Protein AF-A0A9D5N3C6-F1 (afdb_monomer_lite)

Secondary structure (DSSP, 8-state):
---------SS-GGGHHHHHHHHHHHHHIIIIIS---HHHHHHHHHHTTHHHHHHTT-HHHHTSS-HHHHHHHHHHHHHS----PPPPP--S--HHHHHHHHHHHHHHHH---HHHHHHHS-HHHHHTTHHHHTTS-HHHHHHHHHHHHHHHHHHT---HHHHHHHTT--HHHHHHHH---HHHHHHHHTTSS-GGGS-HHHHHHHHHHTTS-HHHHSPP----

Sequence (224 aa):
MRRLDRMTHAYSGLYIENAQQVFAHMLHYVIYDLGMEYDPYCRLFVQSGVADQFGRGNPRYVAGMSGTELADEVLRRVTGQGCTKDPAPYEDRSDAFWTGYTLAWYQWNTGCSFRDLFEEVPCSSVANMYRKYHEMDLQHSADEIDRLRRLSAYAGSIGLKRLREQAGMSQRDLAEVSGVPVRTIQQYEQRKKDIRRAAWETVSCLAAALHCRPEQCVSPEVRR

Radius of gyration: 21.16 Å; chains: 1; bounding box: 50×36×58 Å

Foldseek 3Di:
DDDPPVQQFLDDPVLLVQQLQLQLQLQCCCCPVVVDDQQVLLVLCVVLCVLVCLLNVPCCRSHVDHNQRNNQSSCCSPPVGGDDTDGDDDDCLALRSLLRSLVSCLSRRRVDGSVLLCVQAPSVNLSVCCVPPVVHDSVVSSVVSVVSSLVSLQVLQPALVRLCVVLVHDLVRLCVQLVPDSVVSVCRRVVVDQLVPDDPSSLVSSCVSSVHDSSNNGHHDPPD

Structure (mmCIF, N/CA/C/O backbone):
data_AF-A0A9D5N3C6-F1
#
_entry.id   AF-A0A9D5N3C6-F1
#
loop_
_atom_site.group_PDB
_atom_site.id
_atom_site.type_symbol
_atom_site.label_atom_id
_atom_site.label_alt_id
_atom_site.label_comp_id
_atom_site.label_asym_id
_atom_site.label_entity_id
_atom_site.label_seq_id
_atom_site.pdbx_PDB_ins_code
_atom_site.Cartn_x
_atom_site.Cartn_y
_atom_site.Cartn_z
_atom_site.occupancy
_atom_site.B_iso_or_equiv
_atom_site.auth_seq_id
_atom_site.auth_comp_id
_atom_site.auth_asym_id
_atom_site.auth_atom_id
_atom_site.pdbx_PDB_model_num
ATOM 1 N N . MET A 1 1 ? 15.967 -11.780 28.079 1.00 32.78 1 MET A N 1
ATOM 2 C CA . MET A 1 1 ? 15.027 -12.520 27.206 1.00 32.78 1 MET A CA 1
ATOM 3 C C . MET A 1 1 ? 14.332 -11.523 26.287 1.00 32.78 1 MET A C 1
ATOM 5 O O . MET A 1 1 ? 13.353 -10.912 26.693 1.00 32.78 1 MET A O 1
ATOM 9 N N . ARG A 1 2 ? 14.898 -11.267 25.098 1.00 33.22 2 ARG A N 1
ATOM 10 C CA . ARG A 1 2 ? 14.257 -10.423 24.076 1.00 33.22 2 ARG A CA 1
ATOM 11 C C . ARG A 1 2 ? 13.103 -11.220 23.465 1.00 33.22 2 ARG A C 1
ATOM 13 O O . ARG A 1 2 ? 13.305 -12.381 23.116 1.00 33.22 2 ARG A O 1
ATOM 20 N N . ARG A 1 3 ? 11.911 -10.622 23.383 1.00 35.50 3 ARG A N 1
ATOM 21 C CA . ARG A 1 3 ? 10.789 -11.174 22.617 1.00 35.50 3 ARG A CA 1
ATOM 22 C C . ARG A 1 3 ? 11.240 -11.311 21.163 1.00 35.50 3 ARG A C 1
ATOM 24 O O . ARG A 1 3 ? 11.548 -10.314 20.522 1.00 35.50 3 ARG A O 1
ATOM 31 N N . LEU A 1 4 ? 11.325 -12.546 20.685 1.00 40.06 4 LEU A N 1
ATOM 32 C CA . LEU A 1 4 ? 11.270 -12.862 19.265 1.00 40.06 4 LEU A CA 1
ATOM 33 C C . LEU A 1 4 ? 9.805 -12.693 18.855 1.00 40.06 4 LEU A C 1
ATOM 35 O O . LEU A 1 4 ? 9.055 -13.667 18.845 1.00 40.06 4 LEU A O 1
ATOM 39 N N . ASP A 1 5 ? 9.386 -11.461 18.566 1.00 43.19 5 ASP A N 1
ATOM 40 C CA . ASP A 1 5 ? 8.254 -11.294 17.660 1.00 43.19 5 ASP A CA 1
ATOM 41 C C . ASP A 1 5 ? 8.739 -11.867 16.326 1.00 43.19 5 ASP A C 1
ATOM 43 O O . ASP A 1 5 ? 9.637 -11.322 15.684 1.00 43.19 5 ASP A O 1
ATOM 47 N N . ARG A 1 6 ? 8.240 -13.053 15.962 1.00 44.22 6 ARG A N 1
ATOM 48 C CA . ARG A 1 6 ? 8.398 -13.598 14.613 1.00 44.22 6 ARG A CA 1
ATOM 49 C C . ARG A 1 6 ? 7.725 -12.597 13.673 1.00 44.22 6 ARG A C 1
ATOM 51 O O . ARG A 1 6 ? 6.529 -12.699 13.431 1.00 44.22 6 ARG A O 1
ATOM 58 N N . MET A 1 7 ? 8.484 -11.629 13.167 1.00 52.00 7 MET A N 1
ATOM 59 C CA . MET A 1 7 ? 8.088 -10.855 11.998 1.00 52.00 7 MET A CA 1
ATOM 60 C C . MET A 1 7 ? 8.130 -11.822 10.819 1.00 52.00 7 MET A C 1
ATOM 62 O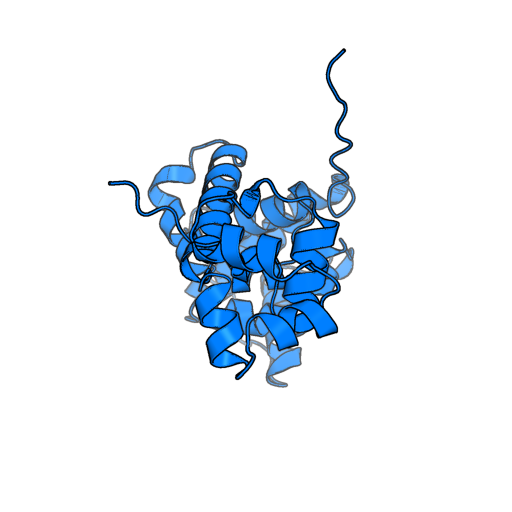 O . MET A 1 7 ? 9.156 -12.013 10.173 1.00 52.00 7 MET A O 1
ATOM 66 N N . THR A 1 8 ? 7.040 -12.559 10.614 1.00 74.00 8 THR A N 1
ATOM 67 C CA . THR A 1 8 ? 6.839 -13.294 9.371 1.00 74.00 8 THR A CA 1
ATOM 68 C C . THR A 1 8 ? 6.601 -12.253 8.295 1.00 74.00 8 THR A C 1
ATOM 70 O O . THR A 1 8 ? 5.499 -11.724 8.182 1.00 74.00 8 THR A O 1
ATOM 73 N N . HIS A 1 9 ? 7.658 -11.937 7.551 1.00 88.12 9 HIS A N 1
ATOM 74 C CA . HIS A 1 9 ? 7.565 -11.181 6.312 1.00 88.12 9 HIS A CA 1
ATOM 75 C C . HIS A 1 9 ? 6.496 -11.786 5.392 1.00 88.12 9 HIS A C 1
ATOM 77 O O . HIS A 1 9 ? 6.218 -12.987 5.461 1.00 88.12 9 HIS A O 1
ATOM 83 N N . ALA A 1 10 ? 5.922 -10.970 4.507 1.00 87.75 10 ALA A N 1
ATOM 84 C CA . ALA A 1 10 ? 4.824 -11.381 3.632 1.00 87.75 10 ALA A CA 1
ATOM 85 C C . ALA A 1 10 ? 5.173 -12.607 2.764 1.00 87.75 10 ALA A C 1
ATOM 87 O O . ALA A 1 10 ? 4.314 -13.433 2.460 1.00 87.75 10 ALA A O 1
ATOM 88 N N . TYR A 1 11 ? 6.447 -12.733 2.384 1.00 93.62 11 TYR A N 1
ATOM 89 C CA . TYR A 1 11 ? 7.003 -13.852 1.628 1.00 93.62 11 TYR A CA 1
ATOM 90 C C . TYR A 1 11 ? 8.516 -13.987 1.878 1.00 93.62 11 TYR A C 1
ATOM 92 O O . TYR A 1 11 ? 9.112 -13.221 2.636 1.00 93.62 11 TYR A O 1
ATOM 100 N N . SER A 1 12 ? 9.157 -14.986 1.262 1.00 92.19 12 SER A N 1
ATOM 101 C CA . SER A 1 12 ? 10.594 -15.249 1.431 1.00 92.19 12 SER A CA 1
ATOM 102 C C . SER A 1 12 ? 11.456 -14.032 1.080 1.00 92.19 12 SER A C 1
ATOM 104 O O . SER A 1 12 ? 11.320 -13.465 -0.003 1.00 92.19 12 SER A O 1
ATOM 106 N N . GLY A 1 13 ? 12.411 -13.695 1.954 1.00 91.88 13 GLY A N 1
ATOM 107 C CA . GLY A 1 13 ? 13.392 -12.630 1.718 1.00 91.88 13 GLY A CA 1
ATOM 108 C C . GLY A 1 13 ? 14.291 -12.859 0.498 1.00 91.88 13 GLY A C 1
ATOM 109 O O . GLY A 1 13 ? 14.962 -11.935 0.070 1.00 91.88 13 GLY A O 1
ATOM 110 N N . LEU A 1 14 ? 14.267 -14.045 -0.120 1.00 92.88 14 LEU A N 1
ATOM 111 C CA . LEU A 1 14 ? 14.968 -14.299 -1.384 1.00 92.88 14 LEU A CA 1
ATOM 112 C C . LEU A 1 14 ? 14.437 -13.438 -2.546 1.00 92.88 14 LEU A C 1
ATOM 114 O O . LEU A 1 14 ? 15.148 -13.206 -3.515 1.00 92.88 14 LEU A O 1
ATOM 118 N N . TYR A 1 15 ? 13.180 -12.996 -2.462 1.00 93.69 15 TYR A N 1
ATOM 119 C CA . TYR A 1 15 ? 12.525 -12.224 -3.518 1.00 93.69 15 TYR A CA 1
ATOM 120 C C . TYR A 1 15 ? 12.518 -10.718 -3.258 1.00 93.69 15 TYR A C 1
ATOM 122 O O . TYR A 1 15 ? 12.014 -9.988 -4.102 1.00 93.69 15 TYR A O 1
ATOM 130 N N . ILE A 1 16 ? 13.020 -10.238 -2.113 1.00 95.94 16 ILE A N 1
ATOM 131 C CA . ILE A 1 16 ? 12.834 -8.833 -1.728 1.00 95.94 16 ILE A CA 1
ATOM 132 C C . ILE A 1 16 ? 13.513 -7.870 -2.699 1.00 95.94 16 ILE A C 1
ATOM 134 O O . ILE A 1 16 ? 12.862 -6.955 -3.184 1.00 95.94 16 ILE A O 1
ATOM 138 N N . GLU A 1 17 ? 14.773 -8.119 -3.047 1.00 96.19 17 GLU A N 1
ATOM 139 C CA . GLU A 1 17 ? 15.527 -7.248 -3.950 1.00 96.19 17 GLU A CA 1
ATOM 140 C C . GLU A 1 17 ? 14.835 -7.154 -5.315 1.00 96.19 17 GLU A C 1
ATOM 142 O O . GLU A 1 17 ? 14.537 -6.058 -5.784 1.00 96.19 17 GLU A O 1
ATOM 147 N N . ASN A 1 18 ? 14.448 -8.298 -5.889 1.00 97.50 18 ASN A N 1
ATOM 148 C CA . ASN A 1 18 ? 13.688 -8.340 -7.138 1.00 97.50 18 ASN A CA 1
ATOM 149 C C . ASN A 1 18 ? 12.345 -7.612 -7.016 1.00 97.50 18 ASN A C 1
ATOM 151 O O . ASN A 1 18 ? 12.010 -6.805 -7.876 1.00 97.50 18 ASN A O 1
ATOM 155 N N . ALA A 1 19 ? 11.598 -7.838 -5.935 1.00 98.00 19 ALA A N 1
ATOM 156 C CA . ALA A 1 19 ? 10.308 -7.194 -5.726 1.00 98.00 19 ALA A CA 1
ATOM 157 C C . ALA A 1 19 ? 10.453 -5.669 -5.672 1.00 98.00 19 ALA A C 1
ATOM 159 O O . ALA A 1 19 ? 9.694 -4.946 -6.317 1.00 98.00 19 ALA A O 1
ATOM 160 N N . GLN A 1 20 ? 11.446 -5.173 -4.934 1.00 97.94 20 GLN A N 1
ATOM 161 C CA . GLN A 1 20 ? 11.711 -3.745 -4.843 1.00 97.94 20 GLN A CA 1
ATOM 162 C C . GLN A 1 20 ? 12.069 -3.152 -6.203 1.00 97.94 20 GLN A C 1
ATOM 164 O O . GLN A 1 20 ? 11.492 -2.131 -6.568 1.00 97.94 20 GLN A O 1
ATOM 169 N N . GLN A 1 21 ? 12.942 -3.808 -6.972 1.00 97.75 21 GLN A N 1
ATOM 170 C CA . GLN A 1 21 ? 13.306 -3.366 -8.321 1.00 97.75 21 GLN A CA 1
ATOM 171 C C . GLN A 1 21 ? 12.092 -3.342 -9.253 1.00 97.75 21 GLN A C 1
ATOM 173 O O . GLN A 1 21 ? 11.790 -2.316 -9.859 1.00 97.75 21 GLN A O 1
ATOM 178 N N . VAL A 1 22 ? 11.336 -4.441 -9.325 1.00 98.19 22 VAL A N 1
ATOM 179 C CA . VAL A 1 22 ? 10.153 -4.548 -10.190 1.00 98.19 22 VAL A CA 1
ATOM 180 C C . VAL A 1 22 ? 9.143 -3.445 -9.874 1.00 98.19 22 VAL A C 1
ATOM 182 O O . VAL A 1 22 ? 8.662 -2.766 -10.783 1.00 98.19 22 VAL A O 1
ATOM 185 N N . PHE A 1 23 ? 8.843 -3.220 -8.594 1.00 98.31 23 PHE A N 1
ATOM 186 C CA . PHE A 1 23 ? 7.871 -2.204 -8.195 1.00 98.31 23 PHE A CA 1
ATOM 187 C C . PHE A 1 23 ? 8.393 -0.774 -8.417 1.00 98.31 23 PHE A C 1
ATOM 189 O O . PHE A 1 23 ? 7.633 0.101 -8.836 1.00 98.31 23 PHE A O 1
ATOM 196 N N . ALA A 1 24 ? 9.682 -0.530 -8.167 1.00 98.19 24 ALA A N 1
ATOM 197 C CA . ALA A 1 24 ? 10.336 0.756 -8.399 1.00 98.19 24 ALA A CA 1
ATOM 198 C C . ALA A 1 24 ? 10.325 1.145 -9.883 1.00 98.19 24 ALA A C 1
ATOM 200 O O . ALA A 1 24 ? 9.879 2.240 -10.229 1.00 98.19 24 ALA A O 1
ATOM 201 N N . HIS A 1 25 ? 10.724 0.223 -10.762 1.00 97.94 25 HIS A N 1
ATOM 202 C CA . HIS A 1 25 ? 10.668 0.418 -12.210 1.00 97.94 25 HIS A CA 1
ATOM 203 C C . HIS A 1 25 ? 9.229 0.601 -12.709 1.00 97.94 25 HIS A C 1
ATOM 205 O O . HIS A 1 25 ? 8.985 1.457 -13.557 1.00 97.94 25 HIS A O 1
ATOM 211 N N . MET A 1 26 ? 8.263 -0.153 -12.164 1.00 98.12 26 MET A N 1
ATOM 212 C CA . MET A 1 26 ? 6.845 0.005 -12.504 1.00 98.12 26 MET A CA 1
ATOM 213 C C . MET A 1 26 ? 6.360 1.426 -12.200 1.00 98.12 26 MET A C 1
ATOM 215 O O . MET A 1 26 ? 5.770 2.066 -13.070 1.00 98.12 26 MET A O 1
ATOM 219 N N . LEU A 1 27 ? 6.606 1.937 -10.986 1.00 98.12 27 LEU A N 1
ATOM 220 C CA . LEU A 1 27 ? 6.184 3.295 -10.638 1.00 98.12 27 LEU A CA 1
ATOM 221 C C . LEU A 1 27 ? 6.934 4.355 -11.440 1.00 98.12 27 LEU A C 1
ATOM 223 O O . LEU A 1 27 ? 6.298 5.304 -11.887 1.00 98.12 27 LEU A O 1
ATOM 227 N N . HIS A 1 28 ? 8.241 4.204 -11.668 1.00 97.94 28 HIS A N 1
ATOM 228 C CA . HIS A 1 28 ? 8.973 5.145 -12.516 1.00 97.94 28 HIS A CA 1
ATOM 229 C C . HIS A 1 28 ? 8.327 5.265 -13.898 1.00 97.94 28 HIS A C 1
ATOM 231 O O . HIS A 1 28 ? 7.948 6.360 -14.311 1.00 97.94 28 HIS A O 1
ATOM 237 N N . TYR A 1 29 ? 8.141 4.127 -14.566 1.00 97.50 29 TYR A N 1
ATOM 238 C CA . TYR A 1 29 ? 7.574 4.061 -15.906 1.00 97.50 29 TYR A CA 1
ATOM 239 C C . TYR A 1 29 ? 6.178 4.691 -15.966 1.00 97.50 29 TYR A C 1
ATOM 241 O O . TYR A 1 29 ? 5.882 5.526 -16.814 1.00 97.50 29 TYR A O 1
ATOM 249 N N . VAL A 1 30 ? 5.313 4.359 -15.015 1.00 97.31 30 VAL A N 1
ATOM 250 C CA . VAL A 1 30 ? 3.944 4.883 -14.974 1.00 97.31 30 VAL A CA 1
ATOM 251 C C . VAL A 1 30 ? 3.906 6.403 -14.803 1.00 97.31 30 VAL A C 1
ATOM 253 O O . VAL A 1 30 ? 3.109 7.081 -15.452 1.00 97.31 30 VAL A O 1
ATOM 256 N N . ILE A 1 31 ? 4.746 6.949 -13.926 1.00 97.50 31 ILE A N 1
ATOM 257 C CA . ILE A 1 31 ? 4.702 8.374 -13.589 1.00 97.50 31 ILE A CA 1
ATOM 258 C C . ILE A 1 31 ? 5.417 9.213 -14.647 1.00 97.50 31 ILE A C 1
ATOM 260 O O . ILE A 1 31 ? 4.861 10.193 -15.137 1.00 97.50 31 ILE A O 1
ATOM 264 N N . TYR A 1 32 ? 6.635 8.825 -15.021 1.00 96.75 32 TYR A N 1
ATOM 265 C CA . TYR A 1 32 ? 7.485 9.629 -15.897 1.00 96.75 32 TYR A CA 1
ATOM 266 C C . TYR A 1 32 ? 7.297 9.306 -17.376 1.00 96.75 32 TYR A C 1
ATOM 268 O O . TYR A 1 32 ? 7.235 10.226 -18.195 1.00 96.75 32 TYR A O 1
ATOM 276 N N . ASP A 1 33 ? 7.146 8.029 -17.732 1.00 95.81 33 ASP A N 1
ATOM 277 C CA . ASP A 1 33 ? 6.961 7.649 -19.130 1.00 95.81 33 ASP A CA 1
ATOM 278 C C . ASP A 1 33 ? 5.489 7.732 -19.534 1.00 95.81 33 ASP A C 1
ATOM 280 O O . ASP A 1 33 ? 5.169 8.362 -20.540 1.00 95.81 33 ASP A O 1
ATOM 284 N N . LEU A 1 34 ? 4.558 7.171 -18.765 1.00 95.62 34 LEU A N 1
ATOM 285 C CA . LEU A 1 34 ? 3.136 7.215 -19.131 1.00 95.62 34 LEU A CA 1
ATOM 286 C C . LEU A 1 34 ? 2.442 8.527 -18.740 1.00 95.62 34 LEU A C 1
ATOM 288 O O . LEU A 1 34 ? 1.345 8.795 -19.231 1.00 95.62 34 LEU A O 1
ATOM 292 N N . GLY A 1 35 ? 3.064 9.354 -17.893 1.00 96.19 35 GLY A N 1
ATOM 293 C CA . GLY A 1 35 ? 2.492 10.626 -17.444 1.00 96.19 35 GLY A CA 1
ATOM 294 C C . GLY A 1 35 ? 1.254 10.456 -16.560 1.00 96.19 35 GLY A C 1
ATOM 295 O O . GLY A 1 35 ? 0.391 11.333 -16.536 1.00 96.19 35 GLY A O 1
ATOM 296 N N . MET A 1 36 ? 1.124 9.313 -15.882 1.00 96.69 36 MET A N 1
ATOM 297 C CA . MET A 1 36 ? 0.026 9.056 -14.954 1.00 96.69 36 MET A CA 1
ATOM 298 C C . MET A 1 36 ? 0.335 9.638 -13.572 1.00 96.69 36 MET A C 1
ATOM 300 O O . MET A 1 36 ? 1.478 9.914 -13.219 1.00 96.69 36 MET A O 1
ATOM 304 N N . GLU A 1 37 ? -0.698 9.785 -12.749 1.00 97.25 37 GLU A N 1
ATOM 305 C CA . GLU A 1 37 ? -0.544 10.192 -11.354 1.00 97.25 37 GLU A CA 1
ATOM 306 C C . GLU A 1 37 ? -0.462 8.974 -10.416 1.00 97.25 37 GLU A C 1
ATOM 308 O O . GLU A 1 37 ? -1.107 7.946 -10.656 1.00 97.25 37 GLU A O 1
ATOM 313 N N . TYR A 1 38 ? 0.267 9.123 -9.301 1.00 97.38 38 TYR A N 1
ATOM 314 C CA . TYR A 1 38 ? 0.481 8.077 -8.290 1.00 97.38 38 TYR A CA 1
ATOM 315 C C . TYR A 1 38 ? -0.824 7.436 -7.807 1.00 97.38 38 TYR A C 1
ATOM 317 O O . TYR A 1 38 ? -1.029 6.232 -7.955 1.00 97.38 38 TYR A O 1
ATOM 325 N N . ASP A 1 39 ? -1.726 8.232 -7.230 1.00 96.50 39 ASP A N 1
ATOM 326 C CA . ASP A 1 39 ? -2.896 7.689 -6.536 1.00 96.50 39 ASP A CA 1
ATOM 327 C C . ASP A 1 39 ? -3.925 7.055 -7.489 1.00 96.50 39 ASP A C 1
ATOM 329 O O . ASP A 1 39 ? -4.427 5.970 -7.175 1.00 96.50 39 ASP A O 1
ATOM 333 N N . PRO A 1 40 ? -4.253 7.650 -8.658 1.00 97.00 40 PRO A N 1
ATOM 334 C CA . PRO A 1 40 ? -5.051 6.971 -9.675 1.00 97.00 40 PRO A CA 1
ATOM 335 C C . PRO A 1 40 ? -4.458 5.633 -10.111 1.00 97.00 40 PRO A C 1
ATOM 337 O O . PRO A 1 40 ? -5.191 4.645 -10.148 1.00 97.00 40 PRO A O 1
ATOM 340 N N . TYR A 1 41 ? -3.152 5.564 -10.380 1.00 98.00 41 TYR A N 1
ATOM 341 C CA . TYR A 1 41 ? -2.535 4.311 -10.801 1.00 98.00 41 TYR A CA 1
ATOM 342 C C . TYR A 1 41 ? -2.519 3.256 -9.687 1.00 98.00 41 TYR A C 1
ATOM 344 O O . TYR A 1 41 ? -2.878 2.105 -9.930 1.00 98.00 41 TYR A O 1
ATOM 352 N N . CYS A 1 42 ? -2.195 3.623 -8.445 1.00 98.00 42 CYS A N 1
ATOM 353 C CA . CYS A 1 42 ? -2.238 2.691 -7.314 1.00 98.00 42 CYS A CA 1
ATOM 354 C C . CYS A 1 42 ? -3.641 2.103 -7.087 1.00 98.00 42 CYS A C 1
ATOM 356 O O . CYS A 1 42 ? -3.767 0.935 -6.712 1.00 98.00 42 CYS A O 1
ATOM 358 N N . ARG A 1 43 ? -4.711 2.854 -7.391 1.00 97.69 43 ARG A N 1
ATOM 359 C CA . ARG A 1 43 ? -6.075 2.299 -7.415 1.00 97.69 43 ARG A CA 1
ATOM 360 C C . ARG A 1 43 ? -6.253 1.247 -8.511 1.00 97.69 43 ARG A C 1
ATOM 362 O O . ARG A 1 43 ? -6.833 0.203 -8.224 1.00 97.69 43 ARG A O 1
ATOM 369 N N . LEU A 1 44 ? -5.733 1.469 -9.721 1.00 98.06 44 LEU A N 1
ATOM 370 C CA . LEU A 1 44 ? -5.754 0.468 -10.802 1.00 98.06 44 LEU A CA 1
ATOM 371 C C . LEU A 1 44 ? -4.948 -0.781 -10.420 1.00 98.06 44 LEU A C 1
ATOM 373 O O . LEU A 1 44 ? -5.419 -1.902 -10.604 1.00 98.06 44 LEU A O 1
ATOM 377 N N . PHE A 1 45 ? -3.776 -0.600 -9.809 1.00 98.50 45 PHE A N 1
ATOM 378 C CA . PHE A 1 45 ? -2.943 -1.690 -9.301 1.00 98.50 45 PHE A CA 1
ATOM 379 C C . PHE A 1 45 ? -3.712 -2.591 -8.324 1.00 98.50 45 PHE A C 1
ATOM 381 O O . PHE A 1 45 ? -3.711 -3.815 -8.472 1.00 98.50 45 PHE A O 1
ATOM 388 N N . VAL A 1 46 ? -4.455 -1.997 -7.385 1.00 98.25 46 VAL A N 1
ATOM 389 C CA . VAL A 1 46 ? -5.327 -2.730 -6.453 1.00 98.25 46 VAL A CA 1
ATOM 390 C C . VAL A 1 46 ? -6.531 -3.365 -7.162 1.00 98.25 46 VAL A C 1
ATOM 392 O O . VAL A 1 46 ? -6.853 -4.523 -6.902 1.00 98.25 46 VAL A O 1
ATOM 395 N N . GLN A 1 47 ? -7.197 -2.646 -8.070 1.00 98.00 47 GLN A N 1
ATOM 396 C CA . GLN A 1 47 ? -8.372 -3.139 -8.806 1.00 98.00 47 GLN A CA 1
ATOM 397 C C . GLN A 1 47 ? -8.050 -4.312 -9.741 1.00 98.00 47 GLN A C 1
ATOM 399 O O . GLN A 1 47 ? -8.866 -5.216 -9.888 1.00 98.00 47 GLN A O 1
ATOM 404 N N . SER A 1 48 ? -6.853 -4.336 -10.328 1.00 98.19 48 SER A N 1
ATOM 405 C CA . SER A 1 48 ? -6.392 -5.402 -11.228 1.00 98.19 48 SER A CA 1
ATOM 406 C C . SER A 1 48 ? -6.195 -6.767 -10.540 1.00 98.19 48 SER A C 1
ATOM 408 O O . SER A 1 48 ? -6.015 -7.791 -11.210 1.00 98.19 48 SER A O 1
ATOM 410 N N . GLY A 1 49 ? -6.152 -6.792 -9.202 1.00 98.25 49 GLY A N 1
ATOM 411 C CA . GLY A 1 49 ? -5.781 -7.963 -8.401 1.00 98.25 49 GLY A CA 1
ATOM 412 C C . GLY A 1 49 ? -4.283 -8.299 -8.429 1.00 98.25 49 GLY A C 1
ATOM 413 O O . GLY A 1 49 ? -3.858 -9.237 -7.754 1.00 98.25 49 GLY A O 1
ATOM 414 N N . VAL A 1 50 ? -3.463 -7.546 -9.174 1.00 98.50 50 VAL A N 1
ATOM 415 C CA . VAL A 1 50 ? -1.999 -7.709 -9.197 1.00 98.50 50 VAL A CA 1
ATOM 416 C C . VAL A 1 50 ? -1.404 -7.392 -7.825 1.00 98.50 50 VAL A C 1
ATOM 418 O O . VAL A 1 50 ? -0.536 -8.129 -7.362 1.00 98.50 50 VAL A O 1
ATOM 421 N N . ALA A 1 51 ? -1.933 -6.380 -7.133 1.00 98.38 51 ALA A N 1
ATOM 422 C CA . ALA A 1 51 ? -1.539 -6.027 -5.770 1.00 98.38 51 ALA A CA 1
ATOM 423 C C . ALA A 1 51 ? -1.576 -7.211 -4.790 1.00 98.38 51 ALA A C 1
ATOM 425 O O . ALA A 1 51 ? -0.630 -7.419 -4.030 1.00 98.38 51 ALA A O 1
ATOM 426 N N . ASP A 1 52 ? -2.633 -8.024 -4.846 1.00 98.06 52 ASP A N 1
ATOM 427 C CA . ASP A 1 52 ? -2.791 -9.186 -3.968 1.00 98.06 52 ASP A CA 1
ATOM 428 C C . ASP A 1 52 ? -1.810 -10.310 -4.330 1.00 98.06 52 ASP A C 1
ATOM 430 O O . ASP A 1 52 ? -1.310 -11.014 -3.452 1.00 98.06 52 ASP A O 1
ATOM 434 N N . GLN A 1 53 ? -1.514 -10.489 -5.622 1.00 98.44 53 GLN A N 1
ATOM 435 C CA . GLN A 1 53 ? -0.533 -11.475 -6.084 1.00 98.44 53 GLN A CA 1
ATOM 436 C C . GLN A 1 53 ? 0.889 -11.081 -5.688 1.00 98.44 53 GLN A C 1
ATOM 438 O O . GLN A 1 53 ? 1.651 -11.925 -5.211 1.00 98.44 53 GLN A O 1
ATOM 443 N N . PHE A 1 54 ? 1.222 -9.802 -5.852 1.00 98.44 54 PHE A N 1
ATOM 444 C CA . PHE A 1 54 ? 2.499 -9.241 -5.442 1.00 98.44 54 PHE A CA 1
ATOM 445 C C . PHE A 1 54 ? 2.681 -9.382 -3.929 1.00 98.44 54 PHE A C 1
ATOM 447 O O . PHE A 1 54 ? 3.679 -9.935 -3.477 1.00 98.44 54 PHE A O 1
ATOM 454 N N . GLY A 1 55 ? 1.671 -8.990 -3.143 1.00 97.12 55 GLY A N 1
ATOM 455 C CA . GLY A 1 55 ? 1.738 -9.033 -1.682 1.00 97.12 55 GLY A CA 1
ATOM 456 C C . GLY A 1 55 ? 1.861 -10.436 -1.079 1.00 97.12 55 GLY A C 1
ATOM 457 O O . GLY A 1 55 ? 2.321 -10.581 0.050 1.00 97.12 55 GLY A O 1
ATOM 458 N N . ARG A 1 56 ? 1.494 -11.479 -1.834 1.00 96.56 56 ARG A N 1
ATOM 459 C CA . ARG A 1 56 ? 1.672 -12.897 -1.467 1.00 96.56 56 ARG A CA 1
ATOM 460 C C . ARG A 1 56 ? 2.992 -13.494 -1.963 1.00 96.56 56 ARG A C 1
ATOM 462 O O . ARG A 1 56 ? 3.217 -14.689 -1.786 1.00 96.56 56 ARG A O 1
ATOM 469 N N . GLY A 1 57 ? 3.838 -12.701 -2.619 1.00 96.62 57 GLY A N 1
ATOM 470 C CA . GLY A 1 57 ? 5.122 -13.155 -3.142 1.00 96.62 57 GLY A CA 1
ATOM 471 C C . GLY A 1 57 ? 5.012 -14.088 -4.343 1.00 96.62 57 GLY A C 1
ATOM 472 O O . GLY A 1 57 ? 5.861 -14.962 -4.502 1.00 96.62 57 GLY A O 1
ATOM 473 N N . ASN A 1 58 ? 3.967 -13.962 -5.172 1.00 97.88 58 ASN A N 1
ATOM 474 C CA . ASN A 1 58 ? 3.844 -14.784 -6.376 1.00 97.88 58 ASN A CA 1
ATOM 475 C C . ASN A 1 58 ? 5.039 -14.505 -7.317 1.00 97.88 58 ASN A C 1
ATOM 477 O O . ASN A 1 58 ? 5.134 -13.381 -7.825 1.00 97.88 58 ASN A O 1
ATOM 481 N N . PRO A 1 59 ? 5.906 -15.503 -7.609 1.00 96.94 59 PRO A N 1
ATOM 482 C CA . PRO A 1 59 ? 7.153 -15.296 -8.350 1.00 96.94 59 PRO A CA 1
ATOM 483 C C . PRO A 1 59 ? 6.970 -14.624 -9.708 1.00 96.94 59 PRO A C 1
ATOM 485 O O . PRO A 1 59 ? 7.840 -13.866 -10.124 1.00 96.94 59 PRO A O 1
ATOM 488 N N . ARG A 1 60 ? 5.823 -14.831 -10.375 1.00 97.50 60 ARG A N 1
ATOM 489 C CA . ARG A 1 60 ? 5.504 -14.155 -11.640 1.00 97.50 60 ARG A CA 1
ATOM 490 C C . ARG A 1 60 ? 5.549 -12.632 -11.504 1.00 97.50 60 ARG A C 1
ATOM 492 O O . ARG A 1 60 ? 6.048 -11.985 -12.408 1.00 97.50 60 ARG A O 1
ATOM 499 N N . TYR A 1 61 ? 5.044 -12.077 -10.404 1.00 97.94 61 TYR A N 1
ATOM 500 C CA . TYR A 1 61 ? 4.888 -10.627 -10.239 1.00 97.94 61 TYR A CA 1
ATOM 501 C C . TYR A 1 61 ? 6.023 -9.987 -9.443 1.00 97.94 61 TYR A C 1
ATOM 503 O O . TYR A 1 61 ? 6.304 -8.816 -9.652 1.00 97.94 61 TYR A O 1
ATOM 511 N N . VAL A 1 62 ? 6.666 -10.729 -8.534 1.00 97.44 62 VAL A N 1
ATOM 512 C CA . VAL A 1 62 ? 7.760 -10.181 -7.709 1.00 97.44 62 VAL A CA 1
ATOM 513 C C . VAL A 1 62 ? 9.147 -10.356 -8.329 1.00 97.44 62 VAL A C 1
ATOM 515 O O . VAL A 1 62 ? 10.095 -9.743 -7.855 1.00 97.44 62 VAL A O 1
ATOM 518 N N . ALA A 1 63 ? 9.296 -11.207 -9.349 1.00 95.88 63 ALA A N 1
ATOM 519 C CA . ALA A 1 63 ? 10.590 -11.450 -9.998 1.00 95.88 63 ALA A CA 1
ATOM 520 C C . ALA A 1 63 ? 10.509 -11.843 -11.484 1.00 95.88 63 ALA A C 1
ATOM 522 O O . ALA A 1 63 ? 11.498 -11.721 -12.196 1.00 95.88 63 ALA A O 1
ATOM 523 N N . GLY A 1 64 ? 9.369 -12.360 -11.949 1.00 95.62 64 GLY A N 1
ATOM 524 C CA . GLY A 1 64 ? 9.214 -12.894 -13.305 1.00 95.62 64 GLY A CA 1
ATOM 525 C C . GLY A 1 64 ? 8.779 -11.887 -14.371 1.00 95.62 64 GLY A C 1
ATOM 526 O O . GLY A 1 64 ? 8.745 -12.259 -15.538 1.00 95.62 64 GLY A O 1
ATOM 527 N N . MET A 1 65 ? 8.427 -10.663 -13.982 1.00 96.62 65 MET A N 1
ATOM 528 C CA . MET A 1 65 ? 8.072 -9.558 -14.875 1.00 96.62 65 MET A CA 1
ATOM 529 C C . MET A 1 65 ? 9.047 -8.408 -14.663 1.00 96.62 65 MET A C 1
ATOM 531 O O . MET A 1 65 ? 9.468 -8.162 -13.533 1.00 96.62 65 MET A O 1
ATOM 535 N N . SER A 1 66 ? 9.343 -7.661 -15.719 1.00 96.94 66 SER A N 1
ATOM 536 C CA . SER A 1 66 ? 9.933 -6.332 -15.584 1.00 96.94 66 SER A CA 1
ATOM 537 C C . SER A 1 66 ? 8.922 -5.341 -14.984 1.00 96.94 66 SER A C 1
ATOM 539 O O . SER A 1 66 ? 7.713 -5.589 -14.958 1.00 96.94 66 SER A O 1
ATOM 541 N N . GLY A 1 67 ? 9.393 -4.179 -14.524 1.00 97.06 67 GLY A N 1
ATOM 542 C CA . GLY A 1 67 ? 8.491 -3.129 -14.039 1.00 97.06 67 GLY A CA 1
ATOM 543 C C . GLY A 1 67 ? 7.512 -2.625 -15.108 1.00 97.06 67 GLY A C 1
ATOM 544 O O . GLY A 1 67 ? 6.354 -2.349 -14.797 1.00 97.06 67 GLY A O 1
ATOM 545 N N . THR A 1 68 ? 7.936 -2.562 -16.375 1.00 96.75 68 THR A N 1
ATOM 546 C CA . THR A 1 68 ? 7.075 -2.142 -17.493 1.00 96.75 68 THR A CA 1
ATOM 547 C C . THR A 1 68 ? 6.048 -3.211 -17.854 1.00 96.75 68 THR A C 1
ATOM 549 O O . THR A 1 68 ? 4.888 -2.883 -18.084 1.00 96.75 68 THR A O 1
ATOM 552 N N . GLU A 1 69 ? 6.428 -4.492 -17.822 1.00 97.69 69 GLU A N 1
ATOM 553 C CA . GLU A 1 69 ? 5.502 -5.617 -18.006 1.00 97.69 69 GLU A CA 1
ATOM 554 C C . GLU A 1 69 ? 4.476 -5.691 -16.872 1.00 97.69 69 GLU A C 1
ATOM 556 O O . GLU A 1 69 ? 3.303 -5.974 -17.114 1.00 97.69 69 GLU A O 1
ATOM 561 N N . LEU A 1 70 ? 4.890 -5.400 -15.634 1.00 98.25 70 LEU A N 1
ATOM 562 C CA . LEU A 1 70 ? 3.971 -5.319 -14.504 1.00 98.25 70 LEU A CA 1
ATOM 563 C C . LEU A 1 70 ? 2.973 -4.165 -14.686 1.00 98.25 70 LEU A C 1
ATOM 565 O O . LEU A 1 70 ? 1.785 -4.344 -14.414 1.00 98.25 70 LEU A O 1
ATOM 569 N N . ALA A 1 71 ? 3.430 -3.007 -15.178 1.00 97.94 71 ALA A N 1
ATOM 570 C CA . ALA A 1 71 ? 2.553 -1.878 -15.486 1.00 97.94 71 ALA A CA 1
ATOM 571 C C . ALA A 1 71 ? 1.555 -2.194 -16.606 1.00 97.94 71 ALA A C 1
ATOM 573 O O . ALA A 1 71 ? 0.358 -1.920 -16.471 1.00 97.94 71 ALA A O 1
ATOM 574 N N . ASP A 1 72 ? 2.030 -2.823 -17.682 1.00 97.38 72 ASP A N 1
ATOM 575 C CA . ASP A 1 72 ? 1.187 -3.296 -18.777 1.00 97.38 72 ASP A CA 1
ATOM 576 C C . ASP A 1 72 ? 0.133 -4.298 -18.286 1.00 97.38 72 ASP A C 1
ATOM 578 O O . ASP A 1 72 ? -1.051 -4.149 -18.581 1.00 97.38 72 ASP A O 1
ATOM 582 N N . GLU A 1 73 ? 0.526 -5.272 -17.458 1.00 97.88 73 GLU A N 1
ATOM 583 C CA . GLU A 1 73 ? -0.384 -6.264 -16.880 1.00 97.88 73 GLU A CA 1
ATOM 584 C C . GLU A 1 73 ? -1.513 -5.608 -16.071 1.00 97.88 73 GLU A C 1
ATOM 586 O O . GLU A 1 73 ? -2.672 -6.015 -16.188 1.00 97.88 73 GLU A O 1
ATOM 591 N N . VAL A 1 74 ? -1.191 -4.595 -15.262 1.00 98.19 74 VAL A N 1
ATOM 592 C CA . VAL A 1 74 ? -2.170 -3.845 -14.459 1.00 98.19 74 VAL A CA 1
ATOM 593 C C . VAL A 1 74 ? -3.175 -3.141 -15.360 1.00 98.19 74 VAL A C 1
ATOM 595 O O . VAL A 1 74 ? -4.385 -3.293 -15.172 1.00 98.19 74 VAL A O 1
ATOM 598 N N . LEU A 1 75 ? -2.685 -2.393 -16.348 1.00 97.06 75 LEU A N 1
ATOM 599 C CA . LEU A 1 75 ? -3.532 -1.608 -17.241 1.00 97.06 75 LEU A CA 1
ATOM 600 C C . LEU A 1 75 ? -4.390 -2.518 -18.115 1.00 97.06 75 LEU A C 1
ATOM 602 O O . LEU A 1 75 ? -5.612 -2.382 -18.112 1.00 97.06 75 LEU A O 1
ATOM 606 N N . ARG A 1 76 ? -3.793 -3.543 -18.726 1.00 96.62 76 ARG A N 1
ATOM 607 C CA . ARG A 1 76 ? -4.493 -4.531 -19.549 1.00 96.62 76 ARG A CA 1
ATOM 608 C C . ARG A 1 76 ? -5.623 -5.229 -18.795 1.00 96.62 76 ARG A C 1
ATOM 610 O O . ARG A 1 76 ? -6.664 -5.505 -19.388 1.00 96.62 76 ARG A O 1
ATOM 617 N N . ARG A 1 77 ? -5.461 -5.501 -17.495 1.00 97.31 77 ARG A N 1
ATOM 618 C CA . ARG A 1 77 ? -6.514 -6.113 -16.665 1.00 97.31 77 ARG A CA 1
ATOM 619 C C . ARG A 1 77 ? -7.686 -5.193 -16.357 1.00 97.31 77 ARG A C 1
ATOM 621 O O . ARG A 1 77 ? -8.795 -5.697 -16.211 1.00 97.31 77 ARG A O 1
ATOM 628 N N . VAL A 1 78 ? -7.452 -3.889 -16.215 1.00 96.62 78 VAL A N 1
ATOM 629 C CA . VAL A 1 78 ? -8.503 -2.941 -15.808 1.00 96.62 78 VAL A CA 1
ATOM 630 C C . VAL A 1 78 ? -9.158 -2.265 -17.011 1.00 96.62 78 VAL A C 1
ATOM 632 O O . VAL A 1 78 ? -10.372 -2.089 -17.024 1.00 96.62 78 VAL A O 1
ATOM 635 N N . THR A 1 79 ? -8.383 -1.901 -18.032 1.00 92.94 79 THR A N 1
ATOM 636 C CA . THR A 1 79 ? -8.859 -1.143 -19.202 1.00 92.94 79 THR A CA 1
ATOM 637 C C . THR A 1 79 ? -9.086 -2.023 -20.434 1.00 92.94 79 THR A C 1
ATOM 639 O O . THR A 1 79 ? -9.708 -1.581 -21.398 1.00 92.94 79 THR A O 1
ATOM 642 N N . GLY A 1 80 ? -8.567 -3.257 -20.436 1.00 92.25 80 GLY A N 1
ATOM 643 C CA . GLY A 1 80 ? -8.519 -4.115 -21.623 1.00 92.25 80 GLY A CA 1
ATOM 644 C C . GLY A 1 80 ? -7.466 -3.691 -22.654 1.00 92.25 80 GLY A C 1
ATOM 645 O O . GLY A 1 80 ? -7.338 -4.344 -23.688 1.00 92.25 80 GLY A O 1
ATOM 646 N N . GLN A 1 81 ? -6.709 -2.623 -22.388 1.00 88.81 81 GLN A N 1
ATOM 647 C CA . GLN A 1 81 ? -5.688 -2.072 -23.274 1.00 88.81 81 GLN A CA 1
ATOM 648 C C . GLN A 1 81 ? -4.338 -2.028 -22.553 1.00 88.81 81 GLN A C 1
ATOM 650 O O . GLN A 1 81 ? -4.256 -1.619 -21.396 1.00 88.81 81 GLN A O 1
ATOM 655 N N . GLY A 1 82 ? -3.292 -2.478 -23.242 1.00 84.06 82 GLY A N 1
ATOM 656 C CA . GLY A 1 82 ? -1.918 -2.423 -22.746 1.00 84.06 82 GLY A CA 1
ATOM 657 C C . GLY A 1 82 ? -1.231 -1.081 -23.009 1.00 84.06 82 GLY A C 1
ATOM 658 O O . GLY A 1 82 ? -1.806 -0.171 -23.612 1.00 84.06 82 GLY A O 1
ATOM 659 N N . CYS A 1 83 ? 0.023 -0.978 -22.586 1.00 82.81 83 CYS A N 1
ATOM 660 C CA . CYS A 1 83 ? 0.926 0.117 -22.913 1.00 82.81 83 CYS A CA 1
ATOM 661 C C . CYS A 1 83 ? 1.703 -0.168 -24.194 1.00 82.81 83 CYS A C 1
ATOM 663 O O . CYS A 1 83 ? 2.183 -1.273 -24.419 1.00 82.81 83 CYS A O 1
ATOM 665 N N . THR A 1 84 ? 1.885 0.865 -25.014 1.00 80.88 84 THR A N 1
ATOM 666 C CA . THR A 1 84 ? 2.685 0.787 -26.248 1.00 80.88 84 THR A CA 1
ATOM 667 C C . THR A 1 84 ? 3.889 1.724 -26.234 1.00 80.88 84 THR A C 1
ATOM 669 O O . THR A 1 84 ? 4.547 1.883 -27.258 1.00 80.88 84 THR A O 1
ATOM 672 N N . LYS A 1 85 ? 4.137 2.420 -25.118 1.00 90.94 85 LYS A N 1
ATOM 673 C CA . LYS A 1 85 ? 5.231 3.385 -25.005 1.00 90.94 85 LYS A CA 1
ATOM 674 C C . LYS A 1 85 ? 6.484 2.689 -24.487 1.00 90.94 85 LYS A C 1
ATOM 676 O O . LYS A 1 85 ? 6.445 2.092 -23.418 1.00 90.94 85 LYS A O 1
ATOM 681 N N . ASP A 1 86 ? 7.595 2.810 -25.196 1.00 91.50 86 ASP A N 1
ATOM 682 C CA . ASP A 1 86 ? 8.872 2.288 -24.708 1.00 91.50 86 ASP A CA 1
ATOM 683 C C . ASP A 1 86 ? 9.383 3.109 -23.506 1.00 91.50 86 ASP A C 1
ATOM 685 O O . ASP A 1 86 ? 9.187 4.331 -23.480 1.00 91.50 86 ASP A O 1
ATOM 689 N N . PRO A 1 87 ? 10.019 2.469 -22.504 1.00 92.12 87 PRO A N 1
ATOM 690 C CA . PRO A 1 87 ? 10.590 3.173 -21.358 1.00 92.12 87 PRO A CA 1
ATOM 691 C C . PRO A 1 87 ? 11.743 4.080 -21.794 1.00 92.12 87 PRO A C 1
ATOM 693 O O . PRO A 1 87 ? 12.602 3.672 -22.585 1.00 92.12 87 PRO A O 1
ATOM 696 N N . ALA A 1 88 ? 11.793 5.304 -21.265 1.00 90.00 88 ALA A N 1
ATOM 697 C CA . ALA A 1 88 ? 12.938 6.175 -21.485 1.00 90.00 88 ALA A CA 1
ATOM 698 C C . ALA A 1 88 ? 14.135 5.724 -20.625 1.00 90.00 88 ALA A C 1
ATOM 700 O O . ALA A 1 88 ? 13.953 5.221 -19.514 1.00 90.00 88 ALA A O 1
ATOM 701 N N . PRO A 1 89 ? 15.383 5.919 -21.087 1.00 87.81 89 PRO A N 1
ATOM 702 C CA . PRO A 1 89 ? 16.550 5.746 -20.231 1.00 87.81 89 PRO A CA 1
ATOM 703 C C . PRO A 1 89 ? 16.510 6.733 -19.060 1.00 87.81 89 PRO A C 1
ATOM 705 O O . PRO A 1 89 ? 16.294 7.929 -19.266 1.00 87.81 89 PRO A O 1
ATOM 708 N N . TYR A 1 90 ? 16.778 6.254 -17.848 1.00 89.38 90 TYR A N 1
ATOM 709 C CA . TYR A 1 90 ? 16.853 7.093 -16.656 1.00 89.38 90 TYR A CA 1
ATOM 710 C C . TYR A 1 90 ? 17.837 6.504 -15.632 1.00 89.38 90 TYR A C 1
ATOM 712 O O . TYR A 1 90 ? 18.207 5.333 -15.708 1.00 89.38 90 TYR A O 1
ATOM 720 N N . GLU A 1 91 ? 18.291 7.326 -14.684 1.00 82.31 91 GLU A N 1
ATOM 721 C CA . GLU A 1 91 ? 19.065 6.860 -13.528 1.00 82.31 91 GLU A CA 1
ATOM 722 C C . GLU A 1 91 ? 18.106 6.488 -12.393 1.00 82.31 91 GLU A C 1
ATOM 724 O O . GLU A 1 91 ? 17.209 7.279 -12.101 1.00 82.31 91 GLU A O 1
ATOM 729 N N . ASP A 1 92 ? 18.322 5.351 -11.717 1.00 82.31 92 ASP A N 1
ATOM 730 C CA . ASP A 1 92 ? 17.506 4.799 -10.612 1.00 82.31 92 ASP A CA 1
ATOM 731 C C . ASP A 1 92 ? 17.492 5.667 -9.329 1.00 82.31 92 ASP A C 1
ATOM 733 O O . ASP A 1 92 ? 17.829 5.240 -8.227 1.00 82.31 92 ASP A O 1
ATOM 737 N N . ARG A 1 93 ? 17.135 6.944 -9.479 1.00 83.44 93 ARG A N 1
ATOM 738 C CA . ARG A 1 93 ? 17.193 8.034 -8.495 1.00 83.44 93 ARG A CA 1
ATOM 739 C C . ARG A 1 93 ? 15.973 8.956 -8.566 1.00 83.44 93 ARG A C 1
ATOM 741 O O . ARG A 1 93 ? 15.994 10.060 -8.031 1.00 83.44 93 ARG A O 1
ATOM 748 N N . SER A 1 94 ? 14.918 8.546 -9.266 1.00 93.75 94 SER A N 1
ATOM 749 C CA . SER A 1 94 ? 13.659 9.298 -9.254 1.00 93.75 94 SER A CA 1
ATOM 750 C C . SER A 1 94 ? 12.897 9.088 -7.940 1.00 93.75 94 SER A C 1
ATOM 752 O O . SER A 1 94 ? 13.004 8.036 -7.304 1.00 93.75 94 SER A O 1
ATOM 754 N N . ASP A 1 95 ? 12.076 10.067 -7.567 1.00 95.88 95 ASP A N 1
ATOM 755 C CA . ASP A 1 95 ? 11.133 9.952 -6.452 1.00 95.88 95 ASP A CA 1
ATOM 756 C C . ASP A 1 95 ? 10.164 8.776 -6.642 1.00 95.88 95 ASP A C 1
ATOM 758 O O . ASP A 1 95 ? 9.918 8.031 -5.696 1.00 95.88 95 ASP A O 1
ATOM 762 N N . ALA A 1 96 ? 9.686 8.545 -7.867 1.00 97.56 96 ALA A N 1
ATOM 763 C CA . ALA A 1 96 ? 8.808 7.429 -8.209 1.00 97.56 96 ALA A CA 1
ATOM 764 C C . ALA A 1 96 ? 9.494 6.074 -7.999 1.00 97.56 96 ALA A C 1
ATOM 766 O O . ALA A 1 96 ? 8.915 5.170 -7.392 1.00 97.56 96 ALA A O 1
ATOM 767 N N . PHE A 1 97 ? 10.751 5.960 -8.436 1.00 97.75 97 PHE A N 1
ATOM 768 C CA . PHE A 1 97 ? 11.564 4.764 -8.235 1.00 97.75 97 PHE A CA 1
ATOM 769 C C . PHE A 1 97 ? 11.740 4.474 -6.743 1.00 97.75 97 PHE A C 1
ATOM 771 O O . PHE A 1 97 ? 11.384 3.397 -6.267 1.00 97.75 97 PHE A O 1
ATOM 778 N N . TRP A 1 98 ? 12.208 5.459 -5.973 1.00 97.81 98 TRP A N 1
ATOM 779 C CA . TRP A 1 98 ? 12.394 5.302 -4.531 1.00 97.81 98 TRP A CA 1
ATOM 780 C C . TRP A 1 98 ? 11.082 4.987 -3.801 1.00 97.81 98 TRP A C 1
ATOM 782 O O . TRP A 1 98 ? 11.062 4.163 -2.884 1.00 97.81 98 TRP A O 1
ATOM 792 N N . THR A 1 99 ? 9.975 5.598 -4.226 1.00 98.31 99 THR A N 1
ATOM 793 C CA . THR A 1 99 ? 8.642 5.323 -3.676 1.00 98.31 99 THR A CA 1
ATOM 794 C C . THR A 1 99 ? 8.281 3.860 -3.875 1.00 98.31 99 THR A C 1
ATOM 796 O O . THR A 1 99 ? 7.886 3.191 -2.923 1.00 98.31 99 THR A O 1
ATOM 799 N N . GLY A 1 100 ? 8.472 3.329 -5.085 1.00 98.12 100 GLY A N 1
ATOM 800 C CA . GLY A 1 100 ? 8.165 1.933 -5.374 1.00 98.12 100 GLY A CA 1
ATOM 801 C C . GLY A 1 100 ? 9.069 0.964 -4.617 1.00 98.12 100 GLY A C 1
ATOM 802 O O . GLY A 1 100 ? 8.581 0.007 -4.014 1.00 98.12 100 GLY A O 1
ATOM 803 N N . TYR A 1 101 ? 10.362 1.280 -4.555 1.00 97.88 101 TYR A N 1
ATOM 804 C CA . TYR A 1 101 ? 11.358 0.532 -3.790 1.00 97.88 101 TYR A CA 1
ATOM 805 C C . TYR A 1 101 ? 10.994 0.450 -2.296 1.00 97.88 101 TYR A C 1
ATOM 807 O O . TYR A 1 101 ? 11.080 -0.613 -1.676 1.00 97.88 101 TYR A O 1
ATOM 815 N N . THR A 1 102 ? 10.538 1.569 -1.727 1.00 98.12 102 THR A N 1
ATOM 816 C CA . THR A 1 102 ? 10.131 1.690 -0.319 1.00 98.12 102 THR A CA 1
ATOM 817 C C . THR A 1 102 ? 8.819 0.959 -0.043 1.00 98.12 102 THR A C 1
ATOM 819 O O . THR A 1 102 ? 8.712 0.242 0.951 1.00 98.12 102 THR A O 1
ATOM 822 N N . LEU A 1 103 ? 7.823 1.097 -0.921 1.00 98.25 103 LEU A N 1
ATOM 823 C CA . LEU A 1 103 ? 6.506 0.473 -0.765 1.00 98.25 103 LEU A CA 1
ATOM 824 C C . LEU A 1 103 ? 6.567 -1.054 -0.847 1.00 98.25 103 LEU A C 1
ATOM 826 O O . LEU A 1 103 ? 5.947 -1.725 -0.022 1.00 98.25 103 LEU A O 1
ATOM 830 N N . ALA A 1 104 ? 7.334 -1.608 -1.791 1.00 98.25 104 ALA A N 1
ATOM 831 C CA . ALA A 1 104 ? 7.542 -3.053 -1.891 1.00 98.25 104 ALA A CA 1
ATOM 832 C C . ALA A 1 104 ? 8.191 -3.615 -0.619 1.00 98.25 104 ALA A C 1
ATOM 834 O O . ALA A 1 104 ? 7.758 -4.642 -0.094 1.00 98.25 104 ALA A O 1
ATOM 835 N N . TRP A 1 105 ? 9.182 -2.904 -0.075 1.00 98.00 105 TRP A N 1
ATOM 836 C CA . TRP A 1 105 ? 9.817 -3.296 1.177 1.00 98.00 105 TRP A CA 1
ATOM 837 C C . TRP A 1 105 ? 8.899 -3.179 2.380 1.00 98.00 105 TRP A C 1
ATOM 839 O O . TRP A 1 105 ? 8.831 -4.110 3.175 1.00 98.00 105 TRP A O 1
ATOM 849 N N . TYR A 1 106 ? 8.159 -2.078 2.506 1.00 98.06 106 TYR A N 1
ATOM 850 C CA . TYR A 1 106 ? 7.209 -1.890 3.598 1.00 98.06 106 TYR A CA 1
ATOM 851 C C . TYR A 1 106 ? 6.144 -2.994 3.599 1.00 98.06 106 TYR A C 1
ATOM 853 O O . TYR A 1 106 ? 5.871 -3.591 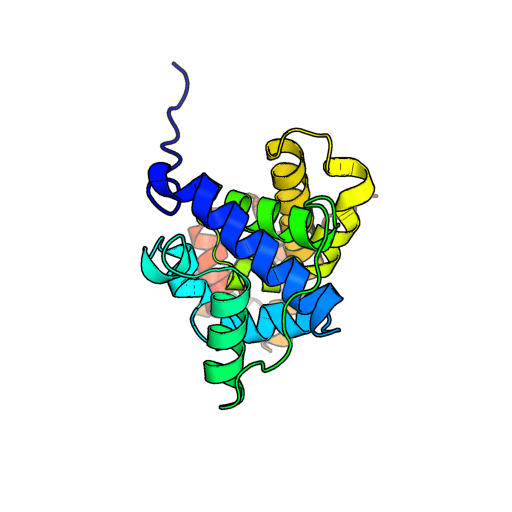4.643 1.00 98.06 106 TYR A O 1
ATOM 861 N N . GLN A 1 107 ? 5.586 -3.310 2.426 1.00 97.69 107 GLN A N 1
ATOM 862 C CA . GLN A 1 107 ? 4.625 -4.395 2.242 1.00 97.69 107 GLN A CA 1
ATOM 863 C C . GLN A 1 107 ? 5.219 -5.738 2.679 1.00 97.69 107 GLN A C 1
ATOM 865 O O . GLN A 1 107 ? 4.619 -6.438 3.494 1.00 97.69 107 GLN A O 1
ATOM 870 N N . TRP A 1 108 ? 6.412 -6.081 2.190 1.00 97.56 108 TRP A N 1
ATOM 871 C CA . TRP A 1 108 ? 7.091 -7.323 2.550 1.00 97.56 108 TRP A CA 1
ATOM 872 C C . TRP A 1 108 ? 7.422 -7.397 4.044 1.00 97.56 108 TRP A C 1
ATOM 874 O O . TRP A 1 108 ? 7.182 -8.423 4.681 1.00 97.56 108 TRP A O 1
ATOM 884 N N . ASN A 1 109 ? 7.938 -6.309 4.616 1.00 96.31 109 ASN A N 1
ATOM 885 C CA . ASN A 1 109 ? 8.399 -6.259 5.998 1.00 96.31 109 ASN A CA 1
ATOM 886 C C . ASN A 1 109 ? 7.240 -6.387 6.995 1.00 96.31 109 ASN A C 1
ATOM 888 O O . ASN A 1 109 ? 7.370 -7.077 8.003 1.00 96.31 109 ASN A O 1
ATOM 892 N N . THR A 1 110 ? 6.104 -5.749 6.700 1.00 94.81 110 THR A N 1
ATOM 893 C CA . THR A 1 110 ? 4.954 -5.664 7.618 1.00 94.81 110 THR A CA 1
ATOM 894 C C . THR A 1 110 ? 3.840 -6.666 7.320 1.00 94.81 110 THR A C 1
ATOM 896 O O . THR A 1 110 ? 3.006 -6.925 8.185 1.00 94.81 110 THR A O 1
ATOM 899 N N . GLY A 1 111 ? 3.770 -7.196 6.096 1.00 95.19 111 GLY A N 1
ATOM 900 C CA . GLY A 1 111 ? 2.621 -7.970 5.623 1.00 95.19 111 GLY A CA 1
ATOM 901 C C . GLY A 1 111 ? 1.360 -7.135 5.373 1.00 95.19 111 GLY A C 1
ATOM 902 O O . GLY A 1 111 ? 0.320 -7.703 5.045 1.00 95.19 111 GLY A O 1
ATOM 903 N N . CYS A 1 112 ? 1.420 -5.805 5.510 1.00 94.62 112 CYS A N 1
ATOM 904 C CA . CYS A 1 112 ? 0.298 -4.918 5.214 1.00 94.62 112 CYS A CA 1
ATOM 905 C C . CYS A 1 112 ? -0.085 -5.029 3.735 1.00 94.62 112 CYS A C 1
ATOM 907 O O . CYS A 1 112 ? 0.785 -4.949 2.872 1.00 94.62 112 CYS A O 1
ATOM 909 N N . SER A 1 113 ? -1.369 -5.220 3.423 1.00 96.62 113 SER A N 1
ATOM 910 C CA . SER A 1 113 ? -1.805 -5.284 2.028 1.00 96.62 113 SER A CA 1
ATOM 911 C C . SER A 1 113 ? -1.674 -3.911 1.358 1.00 96.62 113 SER A C 1
ATOM 913 O O . SER A 1 113 ? -1.903 -2.878 1.986 1.00 96.62 113 SER A O 1
ATOM 915 N N . PHE A 1 114 ? -1.360 -3.877 0.060 1.00 98.00 114 PHE A N 1
ATOM 916 C CA . PHE A 1 114 ? -1.353 -2.615 -0.693 1.00 98.00 114 PHE A CA 1
ATOM 917 C C . PHE A 1 114 ? -2.723 -1.927 -0.698 1.00 98.00 114 PHE A C 1
ATOM 919 O O . PHE A 1 114 ? -2.788 -0.705 -0.764 1.00 98.00 114 PHE A O 1
ATOM 926 N N . ARG A 1 115 ? -3.817 -2.698 -0.616 1.00 95.75 115 ARG A N 1
ATOM 927 C CA . ARG A 1 115 ? -5.174 -2.155 -0.505 1.00 95.75 115 ARG A CA 1
ATOM 928 C C . ARG A 1 115 ? -5.324 -1.321 0.763 1.00 95.75 115 ARG A C 1
ATOM 930 O O . ARG A 1 115 ? -5.672 -0.151 0.659 1.00 95.75 115 ARG A O 1
ATOM 937 N N . ASP A 1 116 ? -5.019 -1.903 1.921 1.00 92.50 116 ASP A N 1
ATOM 938 C CA . ASP A 1 116 ? -5.130 -1.202 3.206 1.00 92.50 116 ASP A CA 1
ATOM 939 C C . ASP A 1 116 ? -4.149 -0.027 3.262 1.00 92.50 116 ASP A C 1
ATOM 941 O O . ASP A 1 116 ? -4.508 1.073 3.677 1.00 92.50 116 ASP A O 1
ATOM 945 N N . LEU A 1 117 ? -2.923 -0.236 2.768 1.00 95.25 117 LEU A N 1
ATOM 946 C CA . LEU A 1 117 ? -1.906 0.805 2.726 1.00 95.25 117 LEU A CA 1
ATOM 947 C C . LEU A 1 117 ? -2.371 2.021 1.921 1.00 95.25 117 LEU A C 1
ATOM 949 O O . LEU A 1 117 ? -2.286 3.130 2.433 1.00 95.25 117 LEU A O 1
ATOM 953 N N . PHE A 1 118 ? -2.882 1.834 0.702 1.00 95.06 118 PHE A N 1
ATOM 954 C CA . PHE A 1 118 ? -3.310 2.948 -0.151 1.00 95.06 118 PHE A CA 1
ATOM 955 C C . PHE A 1 118 ? -4.666 3.554 0.247 1.00 95.06 118 PHE A C 1
ATOM 957 O O . PHE A 1 118 ? -4.942 4.693 -0.128 1.00 95.06 118 PHE A O 1
ATOM 964 N N . GLU A 1 119 ? -5.501 2.839 1.011 1.00 87.81 119 GLU A N 1
ATOM 965 C CA . GLU A 1 119 ? -6.684 3.417 1.671 1.00 87.81 119 GLU A CA 1
ATOM 966 C C . GLU A 1 119 ? -6.290 4.363 2.815 1.00 87.81 119 GLU A C 1
ATOM 968 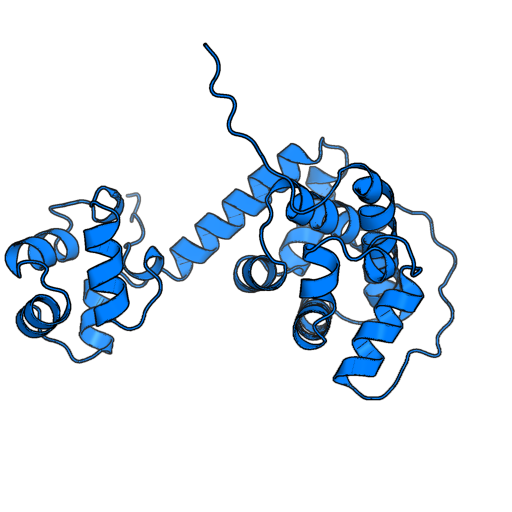O O . GLU A 1 119 ? -6.936 5.390 3.027 1.00 87.81 119 GLU A O 1
ATOM 973 N N . GLU A 1 120 ? -5.231 4.029 3.552 1.00 89.38 120 GLU A N 1
ATOM 974 C CA . GLU A 1 120 ? -4.810 4.774 4.739 1.00 89.38 120 GLU A CA 1
ATOM 975 C C . GLU A 1 120 ? -3.790 5.874 4.417 1.00 89.38 120 GLU A C 1
ATOM 977 O O . GLU A 1 120 ? -3.843 6.955 5.006 1.00 89.38 120 GLU A O 1
ATOM 982 N N . VAL A 1 121 ? -2.872 5.619 3.485 1.00 93.81 121 VAL A N 1
ATOM 983 C CA . VAL A 1 121 ? -1.783 6.515 3.082 1.00 93.81 121 VAL A CA 1
ATOM 984 C C . VAL A 1 121 ? -1.704 6.550 1.554 1.00 93.81 121 VAL A C 1
ATOM 986 O O . VAL A 1 121 ? -1.227 5.593 0.941 1.00 93.81 121 VAL A O 1
ATOM 989 N N . PRO A 1 122 ? -2.125 7.658 0.914 1.00 93.19 122 PRO A N 1
ATOM 990 C CA . PRO A 1 122 ? -1.988 7.820 -0.528 1.00 93.19 122 PRO A CA 1
ATOM 991 C C . PRO A 1 122 ? -0.535 7.620 -0.974 1.00 93.19 122 PRO A C 1
ATOM 993 O O . PRO A 1 122 ? 0.396 8.079 -0.306 1.00 93.19 122 PRO A O 1
ATOM 996 N N . CYS A 1 123 ? -0.324 6.977 -2.121 1.00 97.00 123 CYS A N 1
ATOM 997 C CA . CYS A 1 123 ? 1.016 6.742 -2.659 1.00 97.00 123 CYS A CA 1
ATOM 998 C C . CYS A 1 123 ? 1.767 8.060 -2.895 1.00 97.00 123 CYS A C 1
ATOM 1000 O O . CYS A 1 123 ? 2.968 8.145 -2.638 1.00 97.00 123 CYS A O 1
ATOM 1002 N N . SER A 1 124 ? 1.055 9.115 -3.298 1.00 96.12 124 SER A N 1
ATOM 1003 C CA . SER A 1 124 ? 1.604 10.471 -3.411 1.00 96.12 124 SER A CA 1
ATOM 1004 C C . SER A 1 124 ? 2.166 11.007 -2.086 1.00 96.12 124 SER A C 1
ATOM 1006 O O . SER A 1 124 ? 3.159 11.735 -2.077 1.00 96.12 124 SER A O 1
ATOM 1008 N N . SER A 1 125 ? 1.586 10.619 -0.945 1.00 95.12 125 SER A N 1
ATOM 1009 C CA . SER A 1 125 ? 2.093 10.997 0.381 1.00 95.12 125 SER A CA 1
ATOM 1010 C C . SER A 1 125 ? 3.431 10.330 0.678 1.00 95.12 125 SER A C 1
ATOM 1012 O O . SER A 1 125 ? 4.310 10.978 1.243 1.00 95.12 125 SER A O 1
ATOM 1014 N N . VAL A 1 126 ? 3.611 9.078 0.242 1.00 97.56 126 VAL A N 1
ATOM 1015 C CA . VAL A 1 126 ? 4.905 8.390 0.327 1.00 97.56 126 VAL A CA 1
ATOM 1016 C C . VAL A 1 126 ? 5.911 9.039 -0.620 1.00 97.56 126 VAL A C 1
ATOM 1018 O O . VAL A 1 126 ? 7.010 9.351 -0.183 1.00 97.56 126 VAL A O 1
ATOM 1021 N N . ALA A 1 127 ? 5.538 9.371 -1.858 1.00 97.38 127 ALA A N 1
ATOM 1022 C CA . ALA A 1 127 ? 6.435 10.068 -2.788 1.00 97.38 127 ALA A CA 1
ATOM 1023 C C . ALA A 1 127 ? 6.956 11.408 -2.241 1.00 97.38 127 ALA A C 1
ATOM 1025 O O . ALA A 1 127 ? 8.144 11.717 -2.345 1.00 97.38 127 ALA A O 1
ATOM 1026 N N . ASN A 1 128 ? 6.110 12.163 -1.536 1.00 96.31 128 ASN A N 1
ATOM 1027 C CA . ASN A 1 128 ? 6.510 13.409 -0.874 1.00 96.31 128 ASN A CA 1
ATOM 1028 C C . ASN A 1 128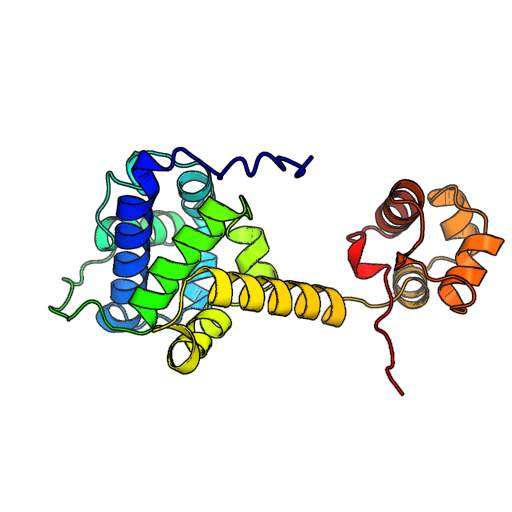 ? 7.556 13.220 0.243 1.00 96.31 128 ASN A C 1
ATOM 1030 O O . ASN A 1 128 ? 8.215 14.186 0.638 1.00 96.31 128 ASN A O 1
ATOM 1034 N N . MET A 1 129 ? 7.748 11.997 0.747 1.00 96.56 129 MET A N 1
ATOM 1035 C CA . MET A 1 129 ? 8.790 11.683 1.727 1.00 96.56 129 MET A CA 1
ATOM 1036 C C . MET A 1 129 ? 10.190 11.636 1.099 1.00 96.56 129 MET A C 1
ATOM 1038 O O . MET A 1 129 ? 11.170 11.792 1.831 1.00 96.56 129 MET A O 1
ATOM 1042 N N . TYR A 1 130 ? 10.300 11.495 -0.230 1.00 95.56 130 TYR A N 1
ATOM 1043 C CA . TYR A 1 130 ? 11.565 11.294 -0.943 1.00 95.56 130 TYR A CA 1
ATOM 1044 C C . TYR A 1 130 ? 12.667 12.243 -0.464 1.00 95.56 130 TYR A C 1
ATOM 1046 O O . TYR A 1 130 ? 13.679 11.804 0.077 1.00 95.56 130 TYR A O 1
ATOM 1054 N N . ARG A 1 131 ? 12.429 13.560 -0.530 1.00 92.31 131 ARG A N 1
ATOM 1055 C CA . ARG A 1 131 ? 13.438 14.589 -0.212 1.00 92.31 131 ARG A CA 1
ATOM 1056 C C . ARG A 1 131 ? 14.098 14.425 1.156 1.00 92.31 131 ARG A C 1
ATOM 1058 O O . ARG A 1 131 ? 15.253 14.797 1.305 1.00 92.31 131 ARG A O 1
ATOM 1065 N N . LYS A 1 132 ? 13.365 13.916 2.147 1.00 94.19 132 LYS A N 1
ATOM 1066 C CA . LYS A 1 132 ? 13.859 13.781 3.521 1.00 94.19 132 LYS A CA 1
ATOM 1067 C C . LYS A 1 132 ? 14.406 12.386 3.812 1.00 94.19 132 LYS A C 1
ATOM 1069 O O . LYS A 1 132 ? 15.353 12.273 4.579 1.00 94.19 132 LYS A O 1
ATOM 1074 N N . TYR A 1 133 ? 13.796 11.347 3.249 1.00 95.19 133 TYR A N 1
ATOM 1075 C CA . TYR A 1 133 ? 14.035 9.970 3.680 1.00 95.19 133 TYR A CA 1
ATOM 1076 C C . TYR A 1 133 ? 14.883 9.142 2.705 1.00 95.19 133 TYR A C 1
ATOM 1078 O O . TYR A 1 133 ? 15.350 8.085 3.106 1.00 95.19 133 TYR A O 1
ATOM 1086 N N . HIS A 1 134 ? 15.112 9.586 1.463 1.00 93.56 134 HIS A N 1
ATOM 1087 C CA . HIS A 1 134 ? 15.738 8.735 0.438 1.00 93.56 134 HIS A CA 1
ATOM 1088 C C . HIS A 1 134 ? 17.196 8.331 0.693 1.00 93.56 134 HIS A C 1
ATOM 1090 O O . HIS A 1 134 ? 17.641 7.316 0.167 1.00 93.56 134 HIS A O 1
ATOM 1096 N N . GLU A 1 135 ? 17.916 9.082 1.524 1.00 91.69 135 GLU A N 1
ATOM 1097 C CA . GLU A 1 135 ? 19.285 8.756 1.952 1.00 91.69 135 GLU A CA 1
ATOM 1098 C C . GLU A 1 135 ? 19.326 8.007 3.296 1.00 91.69 135 GLU A C 1
ATOM 1100 O O . GLU A 1 135 ? 20.398 7.669 3.796 1.00 91.69 135 GLU A O 1
ATOM 1105 N N . MET A 1 136 ? 18.167 7.779 3.921 1.00 93.81 136 MET A N 1
ATOM 1106 C CA . MET A 1 136 ? 18.054 7.138 5.229 1.00 93.81 136 MET A CA 1
ATOM 1107 C C . MET A 1 136 ? 17.788 5.637 5.094 1.00 93.81 136 MET A C 1
ATOM 1109 O O . MET A 1 136 ? 17.324 5.147 4.067 1.00 93.81 136 MET A O 1
ATOM 1113 N N . ASP A 1 137 ? 18.025 4.904 6.182 1.00 94.25 137 ASP A N 1
ATOM 1114 C CA . ASP A 1 137 ? 17.602 3.509 6.292 1.00 94.25 137 ASP A CA 1
ATOM 1115 C C . ASP A 1 137 ? 16.073 3.383 6.136 1.00 94.25 137 ASP A C 1
ATOM 1117 O O . ASP A 1 137 ? 15.322 4.169 6.728 1.00 94.25 137 ASP A O 1
ATOM 1121 N N . LEU A 1 138 ? 15.624 2.374 5.378 1.00 93.25 138 LEU A N 1
ATOM 1122 C CA . LEU A 1 138 ? 14.211 2.139 5.044 1.00 93.25 138 LEU A CA 1
ATOM 1123 C C . LEU A 1 138 ? 13.304 2.018 6.272 1.00 93.25 138 LEU A C 1
ATOM 1125 O O . LEU A 1 138 ? 12.117 2.348 6.187 1.00 93.25 138 LEU A O 1
ATOM 1129 N N . GLN A 1 139 ? 13.841 1.616 7.427 1.00 94.25 139 GLN A N 1
ATOM 1130 C CA . GLN A 1 139 ? 13.076 1.569 8.666 1.00 94.25 139 GLN A CA 1
ATOM 1131 C C . GLN A 1 139 ? 12.550 2.956 9.068 1.00 94.25 139 GLN A C 1
ATOM 1133 O O . GLN A 1 139 ? 11.426 3.059 9.546 1.00 94.25 139 GLN A O 1
ATOM 1138 N N . HIS A 1 140 ? 13.286 4.041 8.798 1.00 95.50 140 HIS A N 1
ATOM 1139 C CA . HIS A 1 140 ? 12.808 5.402 9.082 1.00 95.50 140 HIS A CA 1
ATOM 1140 C C . HIS A 1 140 ? 11.617 5.786 8.203 1.00 95.50 140 HIS A C 1
ATOM 1142 O O . HIS A 1 140 ? 10.706 6.483 8.656 1.00 95.50 140 HIS A O 1
ATOM 1148 N N . SER A 1 141 ? 11.617 5.348 6.941 1.00 95.56 141 SER A N 1
ATOM 1149 C CA . SER A 1 141 ? 10.473 5.535 6.049 1.00 95.56 141 SER A CA 1
ATOM 1150 C C . SER A 1 141 ? 9.277 4.719 6.528 1.00 95.56 141 SER A C 1
ATOM 1152 O O . SER A 1 141 ? 8.167 5.240 6.561 1.00 95.56 141 SER A O 1
ATOM 1154 N N . ALA A 1 142 ? 9.492 3.477 6.964 1.00 94.94 142 ALA A N 1
ATOM 1155 C CA . ALA A 1 142 ? 8.426 2.645 7.512 1.00 94.94 142 ALA A CA 1
ATOM 1156 C C . ALA A 1 142 ? 7.815 3.216 8.794 1.00 94.94 142 ALA A C 1
ATOM 1158 O O . ALA A 1 142 ? 6.593 3.240 8.916 1.00 94.94 142 ALA A O 1
ATOM 1159 N N . ASP A 1 143 ? 8.635 3.747 9.701 1.00 94.81 143 ASP A N 1
ATOM 1160 C CA . ASP A 1 143 ? 8.155 4.393 10.923 1.00 94.81 143 ASP A CA 1
ATOM 1161 C C . ASP A 1 143 ? 7.281 5.624 10.608 1.00 94.81 143 ASP A C 1
ATOM 1163 O O . ASP A 1 143 ? 6.268 5.865 11.273 1.00 94.81 143 ASP A O 1
ATOM 1167 N N . GLU A 1 144 ? 7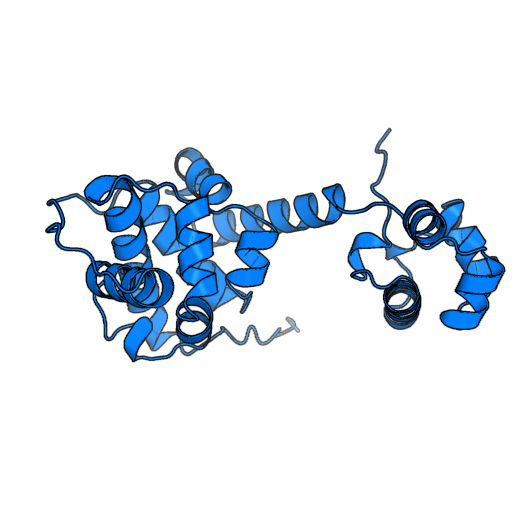.630 6.398 9.571 1.00 96.50 144 GLU A N 1
ATOM 1168 C CA . GLU A 1 144 ? 6.805 7.525 9.121 1.00 96.50 144 GLU A CA 1
ATOM 1169 C C . GLU A 1 144 ? 5.528 7.059 8.409 1.00 96.50 144 GLU A C 1
ATOM 1171 O O . GLU A 1 144 ? 4.467 7.629 8.660 1.00 96.50 144 GLU A O 1
ATOM 1176 N N . ILE A 1 145 ? 5.578 5.998 7.594 1.00 96.31 145 ILE A N 1
ATOM 1177 C CA . ILE A 1 145 ? 4.372 5.392 7.004 1.00 96.31 145 ILE A CA 1
ATOM 1178 C C . ILE A 1 145 ? 3.424 4.938 8.121 1.0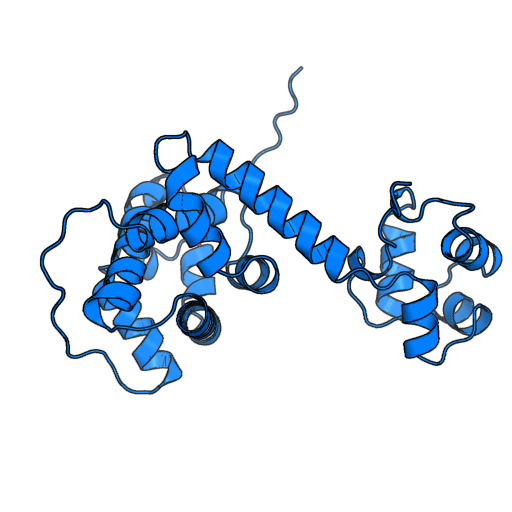0 96.31 145 ILE A C 1
ATOM 1180 O O . ILE A 1 145 ? 2.250 5.305 8.111 1.00 96.31 145 ILE A O 1
ATOM 1184 N N . ASP A 1 146 ? 3.920 4.236 9.140 1.00 94.75 146 ASP A N 1
ATOM 1185 C CA . ASP A 1 146 ? 3.130 3.839 10.310 1.00 94.75 146 ASP A CA 1
ATOM 1186 C C . ASP A 1 146 ? 2.529 5.046 11.039 1.00 94.75 146 ASP A C 1
ATOM 1188 O O . ASP A 1 146 ? 1.378 5.005 11.491 1.00 94.75 146 ASP A O 1
ATOM 1192 N N . ARG A 1 147 ? 3.281 6.147 11.150 1.00 93.38 147 ARG A N 1
ATOM 1193 C CA . ARG A 1 147 ? 2.773 7.400 11.715 1.00 93.38 147 ARG A CA 1
ATOM 1194 C C . ARG A 1 147 ? 1.621 7.957 10.880 1.00 93.38 147 ARG A C 1
ATOM 1196 O O . ARG A 1 147 ? 0.595 8.321 11.458 1.00 93.38 147 ARG A O 1
ATOM 1203 N N . LEU A 1 148 ? 1.760 8.009 9.555 1.00 89.75 148 LEU A N 1
ATOM 1204 C CA . LEU A 1 148 ? 0.722 8.487 8.636 1.00 89.75 148 LEU A CA 1
ATOM 1205 C C . LEU A 1 148 ? -0.532 7.606 8.692 1.00 89.75 148 LEU A C 1
ATOM 1207 O O . LEU A 1 148 ? -1.636 8.137 8.792 1.00 89.75 148 LEU A O 1
ATOM 1211 N N . ARG A 1 149 ? -0.374 6.280 8.745 1.00 90.31 149 ARG A N 1
ATOM 1212 C CA . ARG A 1 149 ? -1.485 5.328 8.913 1.00 90.31 149 ARG A CA 1
ATOM 1213 C C . ARG A 1 149 ? -2.252 5.576 10.211 1.00 90.31 149 ARG A C 1
ATOM 1215 O O . ARG A 1 149 ? -3.475 5.703 10.202 1.00 90.31 149 ARG A O 1
ATOM 1222 N N . ARG A 1 150 ? -1.539 5.759 11.331 1.00 85.12 150 ARG A N 1
ATOM 1223 C CA . ARG A 1 150 ? -2.156 6.118 12.625 1.00 85.12 150 ARG A CA 1
ATOM 1224 C C . ARG A 1 150 ? -2.894 7.455 12.556 1.00 85.12 150 ARG A C 1
ATOM 1226 O O . ARG A 1 150 ? -3.972 7.575 13.131 1.00 85.12 150 ARG A O 1
ATOM 1233 N N . LEU A 1 151 ? -2.335 8.451 11.865 1.00 78.19 151 LEU A N 1
ATOM 1234 C CA . LEU A 1 151 ? -2.989 9.748 11.665 1.00 78.19 151 LEU A CA 1
ATOM 1235 C C . LEU A 1 151 ? -4.237 9.646 10.785 1.00 78.19 151 LEU A C 1
ATOM 1237 O O . LEU A 1 151 ? -5.220 10.322 11.068 1.00 78.19 151 LEU A O 1
ATOM 1241 N N . SER A 1 152 ? -4.220 8.800 9.760 1.00 76.69 152 SER A N 1
ATOM 1242 C CA . SER A 1 152 ? -5.368 8.546 8.888 1.00 76.69 152 SER A CA 1
ATOM 1243 C C . SER A 1 152 ? -6.509 7.869 9.647 1.00 76.69 152 SER A C 1
ATOM 1245 O O . SER A 1 152 ? -7.631 8.380 9.672 1.00 76.69 152 SER A O 1
ATOM 1247 N N . ALA A 1 153 ? -6.199 6.810 10.402 1.00 68.50 153 ALA A N 1
ATOM 1248 C CA . ALA A 1 153 ? -7.150 6.166 11.306 1.00 68.50 153 ALA A CA 1
ATOM 1249 C C . ALA A 1 153 ? -7.729 7.163 12.327 1.00 68.50 153 ALA A C 1
ATOM 1251 O O . ALA A 1 153 ? -8.925 7.160 12.609 1.00 68.50 153 ALA A O 1
ATOM 1252 N N . TYR A 1 154 ? -6.891 8.070 12.835 1.00 66.38 154 TYR A N 1
ATOM 1253 C CA . TYR A 1 154 ? -7.295 9.133 13.749 1.00 66.38 154 TYR A CA 1
ATOM 1254 C C . TYR A 1 154 ? -8.181 10.202 13.091 1.00 66.38 154 TYR A C 1
ATOM 1256 O O . TYR A 1 154 ? -9.173 10.622 13.686 1.00 66.38 154 TYR A O 1
ATOM 1264 N N . ALA A 1 155 ? -7.876 10.640 11.871 1.00 59.34 155 ALA A N 1
ATOM 1265 C CA . ALA A 1 155 ? -8.684 11.607 11.129 1.00 59.34 155 ALA A CA 1
ATOM 1266 C C . ALA A 1 155 ? -10.052 11.024 10.730 1.00 59.34 155 ALA A C 1
ATOM 1268 O O . ALA A 1 155 ? -11.061 11.729 10.763 1.00 59.34 155 ALA A O 1
ATOM 1269 N N . GLY A 1 156 ? -10.099 9.722 10.429 1.00 53.88 156 GLY A N 1
ATOM 1270 C CA . GLY A 1 156 ? -11.329 8.957 10.216 1.00 53.88 156 GLY A CA 1
ATOM 1271 C C . GLY A 1 156 ? -12.078 8.597 11.504 1.00 53.88 156 GLY A C 1
ATOM 1272 O O . GLY A 1 156 ? -13.173 8.037 11.433 1.00 53.88 156 GLY A O 1
ATOM 1273 N N . SER A 1 157 ? -11.525 8.911 12.680 1.00 60.88 157 SER A N 1
ATOM 1274 C CA . SER A 1 157 ? -12.133 8.591 13.968 1.00 60.88 157 SER A CA 1
ATOM 1275 C C . SER A 1 157 ? -13.228 9.613 14.309 1.00 60.88 157 SER A C 1
ATOM 1277 O O . SER A 1 157 ? -13.011 10.792 14.590 1.00 60.88 157 SER A O 1
ATOM 1279 N N . ILE A 1 158 ? -14.472 9.156 14.186 1.00 64.19 158 ILE A N 1
ATOM 1280 C CA . ILE A 1 158 ? -15.699 9.954 14.314 1.00 64.19 158 ILE A CA 1
ATOM 1281 C C . ILE A 1 158 ? -16.113 10.059 15.795 1.00 64.19 158 ILE A C 1
ATOM 1283 O O . ILE A 1 158 ? -16.776 11.027 16.177 1.00 64.19 158 ILE A O 1
ATOM 1287 N N . GLY A 1 159 ? -15.668 9.097 16.616 1.00 71.06 159 GLY A N 1
ATOM 1288 C CA . GLY A 1 159 ? -16.010 8.918 18.023 1.00 71.06 159 GLY A CA 1
ATOM 1289 C C . GLY A 1 159 ? -17.312 8.134 18.212 1.00 71.06 159 GLY A C 1
ATOM 1290 O O . GLY A 1 159 ? -18.307 8.400 17.536 1.00 71.06 159 GLY A O 1
ATOM 1291 N N . LEU A 1 160 ? -17.320 7.200 19.176 1.00 82.62 160 LEU A N 1
ATOM 1292 C CA . LEU A 1 160 ? -18.431 6.274 19.467 1.00 82.62 160 LEU A CA 1
ATOM 1293 C C . LEU A 1 160 ? -19.819 6.938 19.467 1.00 82.62 160 LEU A C 1
ATOM 1295 O O . LEU A 1 160 ? -20.751 6.421 18.860 1.00 82.62 160 LEU A O 1
ATOM 1299 N N . LYS A 1 161 ? -19.943 8.113 20.100 1.00 83.94 161 LYS A N 1
ATOM 1300 C CA . LYS A 1 161 ? -21.212 8.850 20.192 1.00 83.94 161 LYS A CA 1
ATOM 1301 C C . LYS A 1 161 ? -21.761 9.245 18.819 1.00 83.94 161 LYS A C 1
ATOM 1303 O O . LYS A 1 161 ? -22.942 9.054 18.554 1.00 83.94 161 LYS A O 1
ATOM 1308 N N . ARG A 1 162 ? -20.907 9.803 17.960 1.00 82.00 162 ARG A N 1
ATOM 1309 C CA . ARG A 1 162 ? -21.312 10.321 16.650 1.00 82.00 162 ARG A CA 1
ATOM 1310 C C . ARG A 1 162 ? -21.596 9.178 15.673 1.00 82.00 162 ARG A C 1
ATOM 1312 O O . ARG A 1 162 ? -22.554 9.283 14.919 1.00 82.00 162 ARG A O 1
ATOM 1319 N N . LEU A 1 163 ? -20.856 8.067 15.754 1.00 85.81 163 LEU A N 1
ATOM 1320 C CA . LEU A 1 163 ? -21.182 6.838 15.015 1.00 85.81 163 LEU A CA 1
ATOM 1321 C C . LEU A 1 163 ? -22.547 6.274 15.418 1.00 85.81 163 LEU A C 1
ATOM 1323 O O . LEU A 1 163 ? -23.370 5.977 14.559 1.00 85.81 163 LEU A O 1
ATOM 1327 N N . ARG A 1 164 ? -22.816 6.190 16.726 1.00 90.81 164 ARG A N 1
ATOM 1328 C CA . ARG A 1 164 ? -24.114 5.743 17.241 1.00 90.81 164 ARG A CA 1
ATOM 1329 C C . ARG A 1 164 ? -25.263 6.621 16.742 1.00 90.81 164 ARG A C 1
ATOM 1331 O O . ARG A 1 164 ? -26.295 6.105 16.327 1.00 90.81 164 ARG A O 1
ATOM 1338 N N . GLU A 1 165 ? -25.084 7.939 16.774 1.00 87.50 165 GLU A N 1
ATOM 1339 C CA . GLU A 1 165 ? -26.092 8.894 16.300 1.00 87.50 165 GLU A CA 1
ATOM 1340 C C . GLU A 1 165 ? -26.309 8.811 14.781 1.00 87.50 165 GLU A C 1
ATOM 1342 O O . GLU A 1 165 ? -27.451 8.877 14.335 1.00 87.50 165 GLU A O 1
ATOM 1347 N N . GLN A 1 166 ? -25.255 8.592 13.988 1.00 86.62 166 GLN A N 1
ATOM 1348 C CA . GLN A 1 166 ? -25.366 8.365 12.539 1.00 86.62 166 GLN A CA 1
ATOM 1349 C C . GLN A 1 166 ? -26.082 7.054 12.194 1.00 86.62 166 GLN A C 1
ATOM 1351 O O . GLN A 1 166 ? -26.815 7.005 11.211 1.00 86.62 166 GLN A O 1
ATOM 1356 N N . ALA A 1 167 ? -25.916 6.020 13.021 1.00 87.56 167 ALA A N 1
ATOM 1357 C CA . ALA A 1 167 ? -26.658 4.767 12.911 1.00 87.56 167 ALA A CA 1
ATOM 1358 C C . ALA A 1 167 ? -28.120 4.878 13.399 1.00 87.56 167 ALA A C 1
ATOM 1360 O O . ALA A 1 167 ? -28.850 3.892 13.366 1.00 87.56 167 ALA A O 1
ATOM 1361 N N . GLY A 1 168 ? -28.558 6.051 13.880 1.00 90.25 168 GLY A N 1
ATOM 1362 C CA . GLY A 1 168 ? -29.916 6.262 14.391 1.00 90.25 168 GLY A CA 1
ATOM 1363 C C . GLY A 1 168 ? -30.212 5.542 15.711 1.00 90.25 168 GLY A C 1
ATOM 1364 O O . GLY A 1 168 ? -31.376 5.383 16.066 1.00 90.25 168 GLY A O 1
ATOM 1365 N N . MET A 1 169 ? -29.183 5.105 16.443 1.00 92.75 169 MET A N 1
ATOM 1366 C CA . MET A 1 169 ? -29.327 4.287 17.648 1.00 92.75 169 MET A CA 1
ATOM 1367 C C . MET A 1 169 ? -29.343 5.121 18.934 1.00 92.75 169 MET A C 1
ATOM 1369 O O . MET A 1 169 ? -28.542 6.043 19.130 1.00 92.75 169 MET A O 1
ATOM 1373 N N . SER A 1 170 ? -30.182 4.737 19.893 1.00 94.69 170 SER A N 1
ATOM 1374 C CA . SER A 1 170 ? -30.069 5.175 21.285 1.00 94.69 170 SER A CA 1
ATOM 1375 C C . SER A 1 170 ? -28.920 4.447 22.008 1.00 94.69 170 SER A C 1
ATOM 1377 O O . SER A 1 170 ? -28.419 3.417 21.558 1.00 94.69 170 SER A O 1
ATOM 1379 N N . GLN A 1 171 ? -28.476 4.957 23.167 1.00 93.00 171 GLN A N 1
ATOM 1380 C CA . GLN A 1 171 ? -27.481 4.248 23.995 1.00 93.00 171 GLN A CA 1
ATOM 1381 C C . GLN A 1 171 ? -27.987 2.881 24.481 1.00 93.00 171 GLN A C 1
ATOM 1383 O O . GLN A 1 171 ? -27.174 2.009 24.779 1.00 93.00 171 GLN A O 1
ATOM 1388 N N . ARG A 1 172 ? -29.313 2.707 24.592 1.00 95.56 172 ARG A N 1
ATOM 1389 C CA . ARG A 1 172 ? -29.933 1.423 24.937 1.00 95.56 172 ARG A CA 1
ATOM 1390 C C . ARG A 1 172 ? -29.912 0.475 23.748 1.00 95.56 172 ARG A C 1
ATOM 1392 O O . ARG A 1 172 ? -29.492 -0.657 23.927 1.00 95.56 172 ARG A O 1
ATOM 1399 N N . ASP A 1 173 ? -30.244 0.969 22.561 1.00 94.50 173 ASP A N 1
ATOM 1400 C CA . ASP A 1 173 ? -30.274 0.165 21.334 1.00 94.50 173 ASP A CA 1
ATOM 1401 C C . ASP A 1 173 ? -28.872 -0.377 21.034 1.00 94.50 173 ASP A C 1
ATOM 1403 O O . ASP A 1 173 ? -28.689 -1.568 20.804 1.00 94.50 173 ASP A O 1
ATOM 1407 N N . LEU A 1 174 ? -27.844 0.475 21.151 1.00 94.38 174 LEU A N 1
ATOM 1408 C CA . LEU A 1 174 ? -26.459 0.035 20.991 1.00 94.38 174 LEU A CA 1
ATOM 1409 C C . LEU A 1 174 ? -26.055 -0.988 22.062 1.00 94.38 174 LEU A C 1
ATOM 1411 O O . LEU A 1 174 ? -25.328 -1.929 21.755 1.00 94.38 174 LEU A O 1
ATOM 1415 N N . ALA A 1 175 ? -26.497 -0.826 23.311 1.00 96.38 175 ALA A N 1
ATOM 1416 C CA . ALA A 1 175 ? -26.192 -1.779 24.379 1.00 96.38 175 ALA A CA 1
ATOM 1417 C C . ALA A 1 175 ? -26.837 -3.148 24.144 1.00 96.38 175 ALA A C 1
ATOM 1419 O O . ALA A 1 175 ? -26.217 -4.171 24.416 1.00 96.38 175 ALA A O 1
ATOM 1420 N N . GLU A 1 176 ? -28.067 -3.154 23.638 1.00 95.44 176 GLU A N 1
ATOM 1421 C CA . GLU A 1 176 ? -28.813 -4.365 23.313 1.00 95.44 176 GLU A CA 1
ATOM 1422 C C . GLU A 1 176 ? -28.152 -5.128 22.162 1.00 95.44 176 GLU A C 1
ATOM 1424 O O . GLU A 1 176 ? -27.908 -6.325 22.283 1.00 95.44 176 GLU A O 1
ATOM 1429 N N . VAL A 1 177 ? -27.764 -4.424 21.094 1.00 94.81 177 VAL A N 1
ATOM 1430 C CA . VAL A 1 177 ? -27.144 -5.048 19.915 1.00 94.81 177 VAL A CA 1
ATOM 1431 C C . VAL A 1 177 ? -25.693 -5.473 20.177 1.00 94.81 177 VAL A C 1
ATOM 1433 O O . VAL A 1 177 ? -25.280 -6.548 19.754 1.00 94.81 177 VAL A O 1
ATOM 1436 N N . SER A 1 178 ? -24.902 -4.655 20.881 1.00 93.69 178 SER A N 1
ATOM 1437 C CA . SER A 1 178 ? -23.481 -4.953 21.146 1.00 93.69 178 SER A CA 1
ATOM 1438 C C . SER A 1 178 ? -23.247 -5.851 22.367 1.00 93.69 178 SER A C 1
ATOM 1440 O O . SER A 1 178 ? -22.129 -6.323 22.573 1.00 93.69 178 SER A O 1
ATOM 1442 N N . GLY A 1 179 ? -24.248 -6.034 23.233 1.00 92.94 179 GLY A N 1
ATOM 1443 C CA . GLY A 1 179 ? -24.093 -6.699 24.533 1.00 92.94 179 GLY A CA 1
ATOM 1444 C C . GLY A 1 179 ? -23.250 -5.914 25.552 1.00 92.94 179 GLY A C 1
ATOM 1445 O O . GLY A 1 179 ? -23.003 -6.397 26.659 1.00 92.94 179 GLY A O 1
ATOM 1446 N N . VAL A 1 180 ? -22.797 -4.700 25.217 1.00 94.06 180 VAL A N 1
ATOM 1447 C CA . VAL A 1 180 ? -22.018 -3.845 26.118 1.00 94.06 180 VAL A CA 1
ATOM 1448 C C . VAL A 1 180 ? -22.970 -3.042 27.009 1.00 94.06 180 VAL A C 1
ATOM 1450 O O . VAL A 1 180 ? -23.849 -2.355 26.495 1.00 94.06 180 VAL A O 1
ATOM 1453 N N . PRO A 1 181 ? -22.796 -3.027 28.345 1.00 95.88 181 PRO A N 1
ATOM 1454 C CA . PRO A 1 181 ? -23.710 -2.308 29.229 1.00 95.88 181 PRO A CA 1
ATOM 1455 C C . PRO A 1 181 ? -23.840 -0.817 28.880 1.00 95.88 181 PRO A C 1
ATOM 1457 O O . PRO A 1 181 ? -22.834 -0.126 28.708 1.00 95.88 181 PRO A O 1
ATOM 1460 N N . VAL A 1 182 ? -25.070 -0.283 28.904 1.00 95.38 182 VAL A N 1
ATOM 1461 C CA . VAL A 1 182 ? -25.379 1.145 28.642 1.00 95.38 182 VAL A CA 1
ATOM 1462 C C . VAL A 1 182 ? -24.470 2.085 29.439 1.00 95.38 182 VAL A C 1
ATOM 1464 O O . VAL A 1 182 ? -23.984 3.093 28.930 1.00 95.38 182 VAL A O 1
ATOM 1467 N N . ARG A 1 183 ? -24.196 1.739 30.704 1.00 93.56 183 ARG A N 1
ATOM 1468 C CA . ARG A 1 183 ? -23.327 2.526 31.589 1.00 93.56 183 ARG A CA 1
ATOM 1469 C C . ARG A 1 183 ? -21.883 2.587 31.085 1.00 93.56 183 ARG A C 1
ATOM 1471 O O . ARG A 1 183 ? -21.230 3.614 31.243 1.00 93.56 183 ARG A O 1
ATOM 1478 N N . THR A 1 184 ? -21.392 1.512 30.479 1.00 91.62 184 THR A N 1
ATOM 1479 C CA . THR A 1 184 ? -20.059 1.449 29.872 1.00 91.62 184 THR A CA 1
ATOM 1480 C C . THR A 1 184 ? -20.005 2.305 28.608 1.00 91.62 184 THR A C 1
ATOM 1482 O O . THR A 1 184 ? -19.101 3.129 28.483 1.00 91.62 184 THR A O 1
ATOM 1485 N N . ILE A 1 185 ? -21.016 2.207 27.738 1.00 91.50 185 ILE A N 1
ATOM 1486 C CA . ILE A 1 185 ? -21.153 3.062 26.546 1.00 91.50 185 ILE A CA 1
ATOM 1487 C C . ILE A 1 185 ? -21.174 4.543 26.950 1.00 91.50 185 ILE A C 1
ATOM 1489 O O . ILE A 1 185 ? -20.381 5.332 26.442 1.00 91.50 185 ILE A O 1
ATOM 1493 N N . GLN A 1 186 ? -21.991 4.916 27.942 1.00 89.69 186 GLN A N 1
ATOM 1494 C CA . GLN A 1 186 ? -22.017 6.279 28.487 1.00 89.69 186 GLN A CA 1
ATOM 1495 C C . GLN A 1 186 ? -20.648 6.750 28.977 1.00 89.69 186 GLN A C 1
ATOM 1497 O O . GLN A 1 186 ? -20.268 7.892 28.727 1.00 89.69 186 GLN A O 1
ATOM 1502 N N . GLN A 1 187 ? -19.907 5.897 29.689 1.00 89.12 187 GLN A N 1
ATOM 1503 C CA . GLN A 1 187 ? -18.581 6.246 30.195 1.00 89.12 187 GLN A CA 1
ATOM 1504 C C . GLN A 1 187 ? -17.578 6.500 29.066 1.00 89.12 187 GLN A C 1
ATOM 1506 O O . GLN A 1 187 ? -16.758 7.409 29.210 1.00 89.12 187 GLN A O 1
ATOM 1511 N N . TYR A 1 188 ? -17.653 5.756 27.959 1.00 88.56 188 TYR A N 1
ATOM 1512 C CA . TYR A 1 188 ? -16.827 6.004 26.776 1.00 88.56 188 TYR A CA 1
ATOM 1513 C C . TYR A 1 188 ? -17.233 7.291 26.053 1.00 88.56 188 TYR A C 1
ATOM 1515 O O . TYR A 1 188 ? -16.383 8.142 25.798 1.00 88.56 188 TYR A O 1
ATOM 1523 N N . GLU A 1 189 ? -18.527 7.498 25.793 1.00 87.00 189 GLU A N 1
ATOM 1524 C CA . GLU A 1 189 ? -19.021 8.702 25.105 1.00 87.00 189 GLU A CA 1
ATOM 1525 C C . GLU A 1 189 ? -18.749 9.993 25.890 1.00 87.00 189 GLU A C 1
ATOM 1527 O O . GLU A 1 189 ? -18.468 11.036 25.304 1.00 87.00 189 GLU A O 1
ATOM 1532 N N . GLN A 1 190 ? -18.798 9.925 27.223 1.00 83.56 190 GLN A N 1
ATOM 1533 C CA . GLN A 1 190 ? -18.482 11.040 28.123 1.00 83.56 190 GLN A CA 1
ATOM 1534 C C . GLN A 1 190 ? -16.980 11.170 28.422 1.00 83.56 190 GLN A C 1
ATOM 1536 O O . GLN A 1 190 ? -16.603 12.004 29.243 1.00 83.56 190 GLN A O 1
ATOM 1541 N N . ARG A 1 191 ? -16.124 10.334 27.813 1.00 78.75 191 ARG A N 1
ATOM 1542 C CA . ARG A 1 191 ? -14.668 10.283 28.047 1.00 78.75 191 ARG A CA 1
ATOM 1543 C C . ARG A 1 191 ? -14.260 10.042 29.510 1.00 78.75 191 ARG A C 1
ATOM 1545 O O . ARG A 1 191 ? -13.133 10.331 29.896 1.00 78.75 191 ARG A O 1
ATOM 1552 N N . LYS A 1 192 ? -15.155 9.484 30.335 1.00 82.06 192 LYS A N 1
ATOM 1553 C CA . LYS A 1 192 ? -14.844 9.039 31.709 1.00 82.06 192 LYS A CA 1
ATOM 1554 C C . LYS A 1 192 ? -14.008 7.762 31.712 1.00 82.06 192 LYS A C 1
ATOM 1556 O O . LYS A 1 192 ? -13.252 7.522 32.648 1.00 82.06 192 LYS A O 1
ATOM 1561 N N . LYS A 1 193 ? -14.163 6.941 30.674 1.00 82.88 193 LYS A N 1
ATOM 1562 C CA . LYS A 1 193 ? -13.263 5.839 30.350 1.00 82.88 193 LYS A CA 1
ATOM 1563 C C . LYS A 1 193 ? -12.647 6.082 28.988 1.00 82.88 193 LYS A C 1
ATOM 1565 O O . LYS A 1 193 ? -13.323 6.525 28.062 1.00 82.88 193 LYS A O 1
ATOM 1570 N N . ASP A 1 194 ? -11.375 5.735 28.878 1.00 81.38 194 ASP A N 1
ATOM 1571 C CA . ASP A 1 194 ? -10.684 5.735 27.603 1.00 81.38 194 ASP A CA 1
ATOM 1572 C C . ASP A 1 194 ? -11.022 4.451 26.842 1.00 81.38 194 ASP A C 1
ATOM 1574 O O . ASP A 1 194 ? -10.627 3.355 27.248 1.00 81.38 194 ASP A O 1
ATOM 1578 N N . ILE A 1 195 ? -11.768 4.589 25.746 1.00 83.12 195 ILE A N 1
ATOM 1579 C CA . ILE A 1 195 ? -12.136 3.465 24.879 1.00 83.12 195 ILE A CA 1
ATOM 1580 C C . ILE A 1 195 ? -10.904 2.798 24.249 1.00 83.12 195 ILE A C 1
ATOM 1582 O O . ILE A 1 195 ? -10.934 1.603 23.987 1.00 83.12 195 ILE A O 1
ATOM 1586 N N . ARG A 1 196 ? -9.778 3.517 24.114 1.00 77.75 196 ARG A N 1
ATOM 1587 C CA . ARG A 1 196 ? -8.499 2.966 23.620 1.00 77.75 196 ARG A CA 1
ATOM 1588 C C . ARG A 1 196 ? -7.893 1.936 24.561 1.00 77.75 196 ARG A C 1
ATOM 1590 O O . ARG A 1 196 ? -7.043 1.153 24.161 1.00 77.75 196 ARG A O 1
ATOM 1597 N N . ARG A 1 197 ? -8.295 1.979 25.831 1.00 84.00 197 ARG A N 1
ATOM 1598 C CA . ARG A 1 197 ? -7.847 1.056 26.878 1.00 84.00 197 ARG A CA 1
ATOM 1599 C C . ARG A 1 197 ? -8.897 -0.012 27.179 1.00 84.00 197 ARG A C 1
ATOM 1601 O O . ARG A 1 197 ? -8.736 -0.757 28.143 1.00 84.00 197 ARG A O 1
ATOM 1608 N N . ALA A 1 198 ? -9.990 -0.047 26.418 1.00 86.44 198 ALA A N 1
ATOM 1609 C CA . ALA A 1 198 ? -10.990 -1.094 26.531 1.00 86.44 198 ALA A CA 1
ATOM 1610 C C . ALA A 1 198 ? -10.424 -2.433 26.037 1.00 86.44 198 ALA A C 1
ATOM 1612 O O . ALA A 1 198 ? -9.496 -2.467 25.230 1.00 86.44 198 ALA A O 1
ATOM 1613 N N . ALA A 1 199 ? -11.003 -3.532 26.518 1.00 88.88 199 ALA A N 1
ATOM 1614 C CA . ALA A 1 199 ? -10.695 -4.851 25.985 1.00 88.88 199 ALA A CA 1
ATOM 1615 C C . ALA A 1 199 ? -11.113 -4.922 24.507 1.00 88.88 199 ALA A C 1
ATOM 1617 O O . ALA A 1 199 ? -12.144 -4.354 24.125 1.00 88.88 199 ALA A O 1
ATOM 1618 N N . TRP A 1 200 ? -10.318 -5.612 23.686 1.00 86.19 200 TRP A N 1
ATOM 1619 C CA . TRP A 1 200 ? -10.538 -5.719 22.241 1.00 86.19 200 TRP A CA 1
ATOM 1620 C C . TRP A 1 200 ? -11.938 -6.242 21.905 1.00 86.19 200 TRP A C 1
ATOM 1622 O O . TRP A 1 200 ? -12.592 -5.727 20.997 1.00 86.19 200 TRP A O 1
ATOM 1632 N N . GLU A 1 201 ? -12.437 -7.199 22.687 1.00 91.06 201 GLU A N 1
ATOM 1633 C CA . GLU A 1 201 ? -13.771 -7.779 22.538 1.00 91.06 201 GLU A CA 1
ATOM 1634 C C . GLU A 1 201 ? -14.862 -6.711 22.675 1.00 91.06 201 GLU A C 1
ATOM 1636 O O . GLU A 1 201 ? -15.833 -6.706 21.927 1.00 91.06 201 GLU A O 1
ATOM 1641 N N . THR A 1 202 ? -14.685 -5.754 23.591 1.00 90.56 202 THR A N 1
ATOM 1642 C CA . THR A 1 202 ? -15.664 -4.680 23.815 1.00 90.56 202 THR A CA 1
ATOM 1643 C C . THR A 1 202 ? -15.711 -3.729 22.623 1.00 90.56 202 THR A C 1
ATOM 1645 O O . THR A 1 202 ? -16.794 -3.364 22.170 1.00 90.56 202 THR A O 1
ATOM 1648 N N . VAL A 1 203 ? -14.546 -3.335 22.101 1.00 89.75 203 VAL A N 1
ATOM 1649 C CA . VAL A 1 203 ? -14.457 -2.439 20.937 1.00 89.75 203 VAL A CA 1
ATOM 1650 C C . VAL A 1 203 ? -14.982 -3.138 19.684 1.00 89.75 203 VAL A C 1
ATOM 1652 O O . VAL A 1 203 ? -15.740 -2.536 18.930 1.00 89.75 203 VAL A O 1
ATOM 1655 N N . SER A 1 204 ? -14.666 -4.423 19.509 1.00 89.31 204 SER A N 1
ATOM 1656 C CA . SER A 1 204 ? -15.145 -5.235 18.386 1.00 89.31 204 SER A CA 1
ATOM 1657 C C . SER A 1 204 ? -16.666 -5.386 18.383 1.00 89.31 204 SER A C 1
ATOM 1659 O O . SER A 1 204 ? -17.284 -5.187 17.341 1.00 89.31 204 SER A O 1
ATOM 1661 N N . CYS A 1 205 ? -17.294 -5.665 19.532 1.00 92.81 205 CYS A N 1
ATOM 1662 C CA . CYS A 1 205 ? -18.756 -5.751 19.618 1.00 92.81 205 CYS A CA 1
ATOM 1663 C C . CYS A 1 205 ? -19.445 -4.414 19.307 1.00 92.81 205 CYS A C 1
ATOM 1665 O O . CYS A 1 205 ? -20.463 -4.391 18.617 1.00 92.81 205 CYS A O 1
ATOM 1667 N N . LEU A 1 206 ? -18.895 -3.293 19.789 1.00 92.19 206 LEU A N 1
ATOM 1668 C CA . LEU A 1 206 ? -19.423 -1.958 19.481 1.00 92.19 206 LEU A CA 1
ATOM 1669 C C . LEU A 1 206 ? -19.291 -1.633 17.990 1.00 92.19 206 LEU A C 1
ATOM 1671 O O . LEU A 1 206 ? -20.236 -1.132 17.388 1.00 92.19 206 LEU A O 1
ATOM 1675 N N . ALA A 1 207 ? -18.140 -1.942 17.396 1.00 90.88 207 ALA A N 1
ATOM 1676 C CA . ALA A 1 207 ? -17.868 -1.709 15.984 1.00 90.88 207 ALA A CA 1
ATOM 1677 C C . ALA A 1 207 ? -18.773 -2.555 15.077 1.00 90.88 207 ALA A C 1
ATOM 1679 O O . ALA A 1 207 ? -19.354 -2.035 14.126 1.00 90.88 207 ALA A O 1
ATOM 1680 N N . ALA A 1 208 ? -18.969 -3.831 15.428 1.00 91.06 208 ALA A N 1
ATOM 1681 C CA . ALA A 1 208 ? -19.882 -4.731 14.732 1.00 91.06 208 ALA A CA 1
ATOM 1682 C C . ALA A 1 208 ? -21.333 -4.226 14.780 1.00 91.06 208 ALA A C 1
ATOM 1684 O O . ALA A 1 208 ? -22.001 -4.200 13.748 1.00 91.06 208 ALA A O 1
ATOM 1685 N N . ALA A 1 209 ? -21.798 -3.766 15.949 1.00 92.81 209 ALA A N 1
ATOM 1686 C CA . ALA A 1 209 ? -23.141 -3.208 16.118 1.00 92.81 209 ALA A CA 1
ATOM 1687 C C . ALA A 1 209 ? -23.361 -1.899 15.335 1.00 92.81 209 ALA A C 1
ATOM 1689 O O . ALA A 1 209 ? -24.485 -1.599 14.946 1.00 92.81 209 ALA A O 1
ATOM 1690 N N . LEU A 1 210 ? -22.298 -1.124 15.107 1.00 90.19 210 LEU A N 1
ATOM 1691 C CA . LEU A 1 210 ? -22.331 0.152 14.383 1.00 90.19 210 LEU A CA 1
ATOM 1692 C C . LEU A 1 210 ? -21.951 0.026 12.902 1.00 90.19 210 LEU A C 1
ATOM 1694 O O . LEU A 1 210 ? -21.896 1.038 12.206 1.00 90.19 210 LEU A O 1
ATOM 1698 N N . HIS A 1 211 ? -21.675 -1.191 12.426 1.00 88.38 211 HIS A N 1
ATOM 1699 C CA . HIS A 1 211 ? -21.203 -1.462 11.066 1.00 88.38 211 HIS A CA 1
ATOM 1700 C C . HIS A 1 211 ? -19.976 -0.623 10.665 1.00 88.38 211 HIS A C 1
ATOM 1702 O O . HIS A 1 211 ? -19.863 -0.165 9.528 1.00 88.38 211 HIS A O 1
ATOM 1708 N N . CYS A 1 212 ? -19.049 -0.411 11.601 1.00 83.62 212 CYS A N 1
ATOM 1709 C CA . CYS A 1 212 ? -17.840 0.380 11.391 1.00 83.62 212 CYS A CA 1
ATOM 1710 C C . CYS A 1 212 ? -16.579 -0.422 11.740 1.00 83.62 212 CYS A C 1
ATOM 1712 O O . CYS A 1 212 ? -16.651 -1.489 12.352 1.00 83.62 212 CYS A O 1
ATOM 1714 N N . ARG A 1 213 ? -15.400 0.091 11.372 1.00 82.19 213 ARG A N 1
ATOM 1715 C CA . ARG A 1 213 ? -14.131 -0.497 11.821 1.00 82.19 213 ARG A CA 1
ATOM 1716 C C . ARG A 1 213 ? -13.866 -0.126 13.300 1.00 82.19 213 ARG A C 1
ATOM 1718 O O . ARG A 1 213 ? -14.228 0.986 13.703 1.00 82.19 213 ARG A O 1
ATOM 1725 N N . PRO A 1 214 ? -13.253 -1.003 14.124 1.00 82.81 214 PRO A N 1
ATOM 1726 C CA . PRO A 1 214 ? -12.951 -0.735 15.540 1.00 82.81 214 PRO A CA 1
ATOM 1727 C C . PRO A 1 214 ? -12.215 0.585 15.802 1.00 82.81 214 PRO A C 1
ATOM 1729 O O . PRO A 1 214 ? -12.472 1.274 16.791 1.00 82.81 214 PRO A O 1
ATOM 1732 N N . GLU A 1 215 ? -11.338 0.978 14.885 1.00 77.62 215 GLU A N 1
ATOM 1733 C CA . GLU A 1 215 ? -10.537 2.198 14.942 1.00 77.62 215 GLU A CA 1
ATOM 1734 C C . GLU A 1 215 ? -11.415 3.457 14.876 1.00 77.62 215 GLU A C 1
ATOM 1736 O O . GLU A 1 215 ? -11.081 4.482 15.471 1.00 77.62 215 GLU A O 1
ATOM 1741 N N . GLN A 1 216 ? -12.580 3.378 14.223 1.00 74.56 216 GLN A N 1
ATOM 1742 C CA . GLN A 1 216 ? -13.510 4.501 14.085 1.00 74.56 216 GLN A CA 1
ATOM 1743 C C . GLN A 1 216 ? -14.281 4.791 15.384 1.00 74.56 216 GLN A C 1
ATOM 1745 O O . GLN A 1 216 ? -14.705 5.932 15.602 1.00 74.56 216 GLN A O 1
ATOM 1750 N N . CYS A 1 217 ? -14.451 3.787 16.260 1.00 73.94 217 CYS A N 1
ATOM 1751 C CA . CYS A 1 217 ? -15.104 3.936 17.569 1.00 73.94 217 CYS A CA 1
ATOM 1752 C C . CYS A 1 217 ? -14.295 4.813 18.532 1.00 73.94 217 CYS A C 1
ATOM 1754 O O . CYS A 1 217 ? -14.846 5.411 19.466 1.00 73.94 217 CYS A O 1
ATOM 1756 N N . VAL A 1 218 ? -12.986 4.900 18.312 1.00 75.19 218 VAL A N 1
ATOM 1757 C CA . VAL A 1 218 ? -12.080 5.719 19.107 1.00 75.19 218 VAL A CA 1
ATOM 1758 C C . VAL A 1 218 ? -12.315 7.198 18.788 1.00 75.19 218 VAL A C 1
ATOM 1760 O O . VAL A 1 218 ? -12.703 7.558 17.686 1.00 75.19 218 VAL A O 1
ATOM 1763 N N . SER A 1 219 ? -12.170 8.080 19.777 1.00 61.75 219 SER A N 1
ATOM 1764 C CA . SER A 1 219 ? -12.227 9.529 19.544 1.00 61.75 219 SER A CA 1
ATOM 1765 C C . SER A 1 219 ? -10.817 10.107 19.480 1.00 61.75 219 SER A C 1
ATOM 1767 O O . SER A 1 219 ? -9.962 9.662 20.254 1.00 61.75 219 SER A O 1
ATOM 1769 N N . PRO A 1 220 ? -10.591 11.156 18.678 1.00 54.59 220 PRO A N 1
ATOM 1770 C CA . PRO A 1 220 ? -9.319 11.841 18.672 1.00 54.59 220 PRO A CA 1
ATOM 1771 C C . PRO A 1 220 ? -9.078 12.600 19.998 1.00 54.59 220 PRO A C 1
ATOM 1773 O O . PRO A 1 220 ? -10.001 13.198 20.567 1.00 54.59 220 PRO A O 1
ATOM 1776 N N . GLU A 1 221 ? -7.843 12.568 20.521 1.00 50.81 221 GLU A N 1
ATOM 1777 C CA . GLU A 1 221 ? -7.401 13.426 21.627 1.00 50.81 221 GLU A CA 1
ATOM 1778 C C . GLU A 1 221 ? -7.442 14.888 21.179 1.00 50.81 221 GLU A C 1
ATOM 1780 O O . GLU A 1 221 ? -6.618 15.352 20.394 1.00 50.81 221 GLU A O 1
ATOM 1785 N N . VAL A 1 222 ? -8.346 15.678 21.753 1.00 44.72 222 VAL A N 1
ATOM 1786 C CA . VAL A 1 222 ? -8.116 17.124 21.768 1.00 44.72 222 VAL A CA 1
ATOM 1787 C C . VAL A 1 222 ? -6.982 17.341 22.765 1.00 44.72 222 VAL A C 1
ATOM 1789 O O . VAL A 1 222 ? -7.239 17.498 23.959 1.00 44.72 222 VAL A O 1
ATOM 1792 N N . ARG A 1 223 ? -5.729 17.261 22.300 1.00 39.12 223 ARG A N 1
ATOM 1793 C CA . ARG A 1 223 ? -4.600 17.815 23.046 1.00 39.12 223 ARG A CA 1
ATOM 1794 C C . ARG A 1 223 ? -4.894 19.306 23.186 1.00 39.12 223 ARG A C 1
ATOM 1796 O O . ARG A 1 223 ? -4.890 20.026 22.191 1.00 39.12 223 ARG A O 1
ATOM 1803 N N . ARG A 1 224 ? -5.291 19.706 24.393 1.00 35.16 224 ARG A N 1
ATOM 1804 C CA . ARG A 1 224 ? -5.247 21.102 24.822 1.00 35.16 224 ARG A CA 1
ATOM 1805 C C . ARG A 1 224 ? -3.810 21.465 25.143 1.00 35.16 224 ARG A C 1
ATOM 1807 O O . ARG A 1 224 ? -3.100 20.562 25.644 1.00 35.16 224 ARG A O 1
#

pLDDT: mean 89.05, std 13.77, range [32.78, 98.5]